Protein AF-A0A4Q3U1N2-F1 (afdb_monomer)

Mean predicted aligned error: 6.74 Å

Sequence (200 aa):
MSHVVMQAAEFPSLRAAESAEAELRAFMAAYGAYDDAPGPGDSPLVELGRAHGIVWPDDPSAAILVKGLFSQEAQLARIDRLVFFWFGGFDFGGEPFREVLRRLGAVHTADERTCHVVVRTDDAEGRAAALAEFLDEEDFEDQYTAEDAAAPLGEDVAFSVTFTGPKASKRLVFDTSGVQDWAFTNVLYQLTDDDPAFAR

pLDDT: mean 82.65, std 10.84, range [42.59, 95.88]

Foldseek 3Di:
DFFKDKKKFFAPFQVLQVQLLVLVVLLLVQVLVCQVPPDPCPTPNCVSCVLLVHRPPPPVLQDAFAPDRSNPFWDWADFTRMIMIIGGGDDHSPVSVVSVVVSSHTPDMLVVDAAEAEAEDQCQPVLLVVLQVVCVVVVNNVFKDKDFPPDDDDPFFSYKYWYDHPPGIIMITGGDPSPNVVSVVVVRVCCGPVNPNGVD

Nearest PDB structures (foldseek):
  8tsi-assembly1_J  TM=3.376E-01  e=6.695E-01  Caldimonas thermodepolymerans
  8qie-assembly1_U  TM=2.785E-01  e=9.774E-01  Leishmania major strain Friedlin
  5fty-assembly1_A  TM=2.728E-01  e=4.727E+00  Geobacillus stearothermophilus

Structure (mmCIF, N/CA/C/O backbone):
data_AF-A0A4Q3U1N2-F1
#
_entry.id   AF-A0A4Q3U1N2-F1
#
loop_
_atom_site.group_PDB
_atom_site.id
_atom_site.type_symbol
_atom_site.label_atom_id
_atom_site.label_alt_id
_atom_site.label_comp_id
_atom_site.label_asym_id
_atom_site.label_entity_id
_atom_site.label_seq_id
_atom_site.pdbx_PDB_ins_code
_atom_site.Cartn_x
_atom_site.Cartn_y
_atom_site.Cartn_z
_atom_site.occupancy
_atom_site.B_iso_or_equiv
_atom_site.auth_seq_id
_atom_site.auth_comp_id
_atom_site.auth_asym_id
_atom_site.auth_atom_id
_atom_site.pdbx_PDB_model_num
ATOM 1 N N . MET A 1 1 ? 11.635 17.939 -0.252 1.00 50.44 1 MET A N 1
ATOM 2 C CA . MET A 1 1 ? 11.555 16.772 0.650 1.00 50.44 1 MET A CA 1
ATOM 3 C C . MET A 1 1 ? 11.280 15.560 -0.228 1.00 50.44 1 MET A C 1
ATOM 5 O O . MET A 1 1 ? 10.663 15.753 -1.266 1.00 50.44 1 MET A O 1
ATOM 9 N N . SER A 1 2 ? 11.812 14.376 0.082 1.00 56.72 2 SER A N 1
ATOM 10 C CA . SER A 1 2 ? 11.350 13.145 -0.582 1.00 56.72 2 SER A CA 1
ATOM 11 C C . SER A 1 2 ? 10.060 12.718 0.087 1.00 56.72 2 SER A C 1
ATOM 13 O O . SER A 1 2 ? 10.043 12.609 1.311 1.00 56.72 2 SER A O 1
ATOM 15 N N . HIS A 1 3 ? 9.022 12.514 -0.709 1.00 70.44 3 HIS A N 1
ATOM 16 C CA . HIS A 1 3 ? 7.763 11.955 -0.245 1.00 70.44 3 HIS A CA 1
ATOM 17 C C . HIS A 1 3 ? 7.786 10.451 -0.524 1.00 70.44 3 HIS A C 1
ATOM 19 O O . HIS A 1 3 ? 8.533 9.990 -1.398 1.00 70.44 3 HIS A O 1
ATOM 25 N N . VAL A 1 4 ? 7.022 9.683 0.243 1.00 76.00 4 VAL A N 1
ATOM 26 C CA . VAL A 1 4 ? 6.734 8.310 -0.163 1.00 76.00 4 VAL A CA 1
ATOM 27 C C . VAL A 1 4 ? 5.702 8.405 -1.275 1.00 76.00 4 VAL A C 1
ATOM 29 O O . VAL A 1 4 ? 4.753 9.178 -1.189 1.00 76.00 4 VAL A O 1
ATOM 32 N N . VAL A 1 5 ? 5.884 7.635 -2.337 1.00 77.88 5 VAL A N 1
ATOM 33 C CA . VAL A 1 5 ? 4.848 7.485 -3.353 1.00 77.88 5 VAL A CA 1
ATOM 34 C C . VAL A 1 5 ? 4.273 6.091 -3.197 1.00 77.88 5 VAL A C 1
ATOM 36 O O . VAL A 1 5 ? 4.971 5.109 -3.434 1.00 77.88 5 VAL A O 1
ATOM 39 N N . MET A 1 6 ? 3.021 6.006 -2.753 1.00 81.88 6 MET A N 1
ATOM 40 C CA . MET A 1 6 ? 2.347 4.740 -2.478 1.00 81.88 6 MET A CA 1
ATOM 41 C C . MET A 1 6 ? 1.213 4.496 -3.471 1.00 81.88 6 MET A C 1
ATOM 43 O O . MET A 1 6 ? 0.438 5.391 -3.804 1.00 81.88 6 MET A O 1
ATOM 47 N N . GLN A 1 7 ? 1.096 3.250 -3.913 1.00 83.75 7 GLN A N 1
ATOM 48 C CA . GLN A 1 7 ? -0.065 2.723 -4.616 1.00 83.75 7 GLN A CA 1
ATOM 49 C C . GLN A 1 7 ? -0.588 1.547 -3.802 1.00 83.75 7 GLN A C 1
ATOM 51 O O . GLN A 1 7 ? 0.183 0.724 -3.309 1.00 83.75 7 GLN A O 1
ATOM 56 N N . ALA A 1 8 ? -1.904 1.457 -3.668 1.00 86.06 8 ALA A N 1
ATOM 57 C CA . ALA A 1 8 ? -2.544 0.309 -3.052 1.00 86.06 8 ALA A CA 1
ATOM 58 C C . ALA A 1 8 ? -3.689 -0.171 -3.936 1.00 86.06 8 ALA A C 1
ATOM 60 O O . ALA A 1 8 ? -4.341 0.633 -4.610 1.00 86.06 8 ALA A O 1
ATOM 61 N N . ALA A 1 9 ? -3.917 -1.478 -3.932 1.00 89.38 9 ALA A N 1
ATOM 62 C CA . ALA A 1 9 ? -5.009 -2.099 -4.657 1.00 89.38 9 ALA A CA 1
ATOM 63 C C . ALA A 1 9 ? -5.661 -3.209 -3.839 1.00 89.38 9 ALA A C 1
ATOM 65 O O . ALA A 1 9 ? -4.980 -4.008 -3.197 1.00 89.38 9 ALA A O 1
ATOM 66 N N . GLU A 1 10 ? -6.988 -3.278 -3.902 1.00 88.81 10 GLU A N 1
ATOM 67 C CA . GLU A 1 10 ? -7.755 -4.396 -3.366 1.00 88.81 10 GLU A CA 1
ATOM 68 C C . GLU A 1 10 ? -8.044 -5.414 -4.470 1.00 88.81 10 GLU A C 1
ATOM 70 O O . GLU A 1 10 ? -8.435 -5.049 -5.580 1.00 88.81 10 GLU A O 1
ATOM 75 N N . PHE A 1 11 ? -7.912 -6.700 -4.155 1.00 91.75 11 PHE A N 1
ATOM 76 C CA . PHE A 1 11 ? -8.168 -7.811 -5.068 1.00 91.75 11 PHE A CA 1
ATOM 77 C C . PHE A 1 11 ? -9.397 -8.623 -4.644 1.00 91.75 11 PHE A C 1
ATOM 79 O O . PHE A 1 11 ? -9.724 -8.699 -3.462 1.00 91.75 11 PHE A O 1
ATOM 86 N N . PRO A 1 12 ? -10.082 -9.309 -5.578 1.00 91.75 12 PRO A N 1
ATOM 87 C CA . PRO A 1 12 ? -11.366 -9.961 -5.312 1.00 91.75 12 PRO A CA 1
ATOM 88 C C . PRO A 1 12 ? -11.283 -11.165 -4.361 1.00 91.75 12 PRO A C 1
ATOM 90 O O . PRO A 1 12 ? -12.320 -11.683 -3.944 1.00 91.75 12 PRO A O 1
ATOM 93 N N . SER A 1 13 ? -10.081 -11.641 -4.028 1.00 93.19 13 SER A N 1
ATOM 94 C CA . SER A 1 13 ? -9.845 -12.730 -3.076 1.00 93.19 13 SER A CA 1
ATOM 95 C C . SER A 1 13 ? -8.396 -12.728 -2.589 1.00 93.19 13 SER A C 1
ATOM 97 O O . SER A 1 13 ? -7.529 -12.203 -3.286 1.00 93.19 13 SER A O 1
ATOM 99 N N . LEU A 1 14 ? -8.131 -13.389 -1.458 1.00 92.00 14 LEU A N 1
ATOM 100 C CA . LEU A 1 14 ? -6.774 -13.604 -0.944 1.00 92.00 14 LEU A CA 1
ATOM 101 C C . LEU A 1 14 ? -5.853 -14.215 -2.009 1.00 92.00 14 LEU A C 1
ATOM 103 O O . LEU A 1 14 ? -4.792 -13.683 -2.295 1.00 92.00 14 LEU A O 1
ATOM 107 N N . ARG A 1 15 ? -6.313 -15.267 -2.696 1.00 95.75 15 ARG A N 1
ATOM 108 C CA . ARG A 1 15 ? -5.548 -15.911 -3.774 1.00 95.75 15 ARG A CA 1
ATOM 109 C C . ARG A 1 15 ? -5.211 -14.957 -4.926 1.00 95.75 15 ARG A C 1
ATOM 111 O O . ARG A 1 15 ? -4.156 -15.078 -5.539 1.00 95.75 15 ARG A O 1
ATOM 118 N N . ALA A 1 16 ? -6.125 -14.046 -5.263 1.00 95.88 16 ALA A N 1
ATOM 119 C CA . ALA A 1 16 ? -5.868 -13.042 -6.291 1.00 95.88 16 ALA A CA 1
ATOM 120 C C . ALA A 1 16 ? -4.817 -12.026 -5.817 1.00 95.88 16 ALA A C 1
ATOM 122 O O . ALA A 1 16 ? -3.927 -11.692 -6.591 1.00 95.88 16 ALA A O 1
ATOM 123 N N . ALA A 1 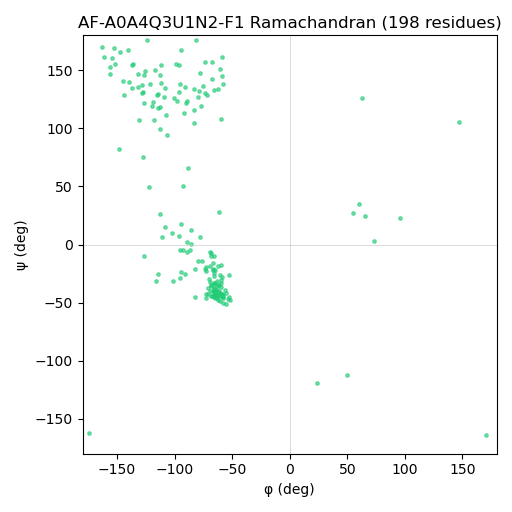17 ? -4.869 -11.615 -4.546 1.00 94.44 17 ALA A N 1
ATOM 124 C CA . ALA A 1 17 ? -3.854 -10.754 -3.943 1.00 94.44 17 ALA A CA 1
ATOM 125 C C . ALA A 1 17 ? -2.475 -11.434 -3.888 1.00 94.44 17 ALA A C 1
ATOM 127 O O . ALA A 1 17 ? -1.495 -10.820 -4.285 1.00 94.44 17 ALA A O 1
ATOM 128 N N . GLU A 1 18 ? -2.390 -12.708 -3.487 1.00 95.19 18 GLU A N 1
ATOM 129 C CA . GLU A 1 18 ? -1.143 -13.496 -3.500 1.00 95.19 18 GLU A CA 1
ATOM 130 C C . GLU A 1 18 ? -0.552 -13.606 -4.915 1.00 95.19 18 GLU A C 1
ATOM 132 O O . GLU A 1 18 ? 0.654 -13.468 -5.116 1.00 95.19 18 GLU A O 1
ATOM 137 N N . SER A 1 19 ? -1.407 -13.836 -5.919 1.00 95.62 19 SER A N 1
ATOM 138 C CA . SER A 1 19 ? -0.977 -13.890 -7.318 1.00 95.62 19 SER A CA 1
ATOM 139 C C . SER A 1 19 ? -0.456 -12.536 -7.799 1.00 95.62 19 SER A C 1
ATOM 141 O O . SER A 1 19 ? 0.572 -12.489 -8.469 1.00 95.62 19 SER A O 1
ATOM 143 N N . ALA A 1 20 ? -1.146 -11.445 -7.463 1.00 94.94 20 ALA A N 1
ATOM 144 C CA . ALA A 1 20 ? -0.724 -10.097 -7.824 1.00 94.94 20 ALA A CA 1
ATOM 145 C C . ALA A 1 20 ? 0.573 -9.695 -7.111 1.00 94.94 20 ALA A C 1
ATOM 147 O O . ALA A 1 20 ? 1.456 -9.114 -7.733 1.00 94.94 20 ALA A O 1
ATOM 148 N N . GLU A 1 21 ? 0.726 -10.050 -5.835 1.00 95.38 21 GLU A N 1
ATOM 149 C CA . GLU A 1 21 ? 1.956 -9.842 -5.075 1.00 95.38 21 GLU A CA 1
ATOM 150 C C . GLU A 1 21 ? 3.146 -10.539 -5.751 1.00 95.38 21 GLU A C 1
ATOM 152 O O . GLU A 1 21 ? 4.192 -9.923 -5.938 1.00 95.38 21 GLU A O 1
ATOM 157 N N . ALA A 1 22 ? 2.990 -11.796 -6.178 1.00 94.31 22 ALA A N 1
ATOM 158 C CA . ALA A 1 22 ? 4.048 -12.528 -6.874 1.00 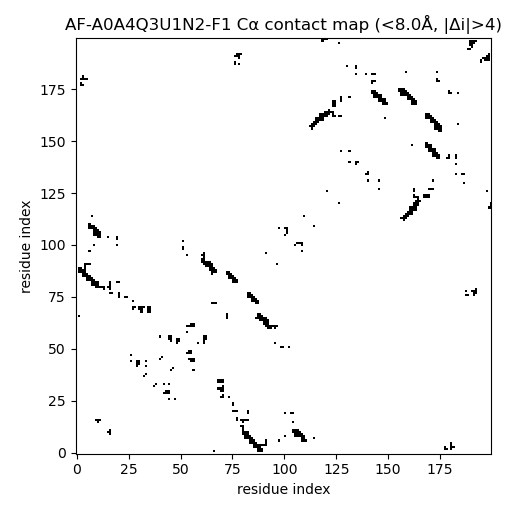94.31 22 ALA A CA 1
ATOM 159 C C . ALA A 1 22 ? 4.458 -11.857 -8.201 1.00 94.31 22 ALA A C 1
ATOM 161 O O . ALA A 1 22 ? 5.654 -11.711 -8.468 1.00 94.31 22 ALA A O 1
ATOM 162 N N . GLU A 1 23 ? 3.486 -11.404 -8.998 1.00 92.94 23 GLU A N 1
ATOM 163 C CA . GLU A 1 23 ? 3.735 -10.658 -10.242 1.00 92.94 23 GLU A CA 1
ATOM 164 C C . GLU A 1 23 ? 4.429 -9.315 -9.967 1.00 92.94 23 GLU A C 1
ATOM 166 O O . GLU A 1 23 ? 5.381 -8.946 -10.653 1.00 92.94 23 GLU A O 1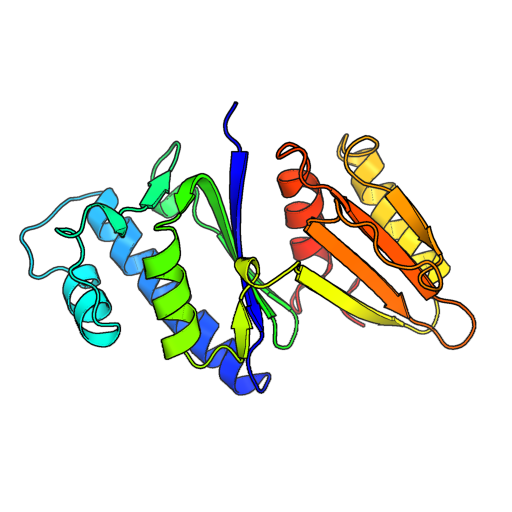
ATOM 171 N N . LEU A 1 24 ? 4.032 -8.601 -8.909 1.00 92.88 24 LEU A N 1
ATOM 172 C CA . LEU A 1 24 ? 4.666 -7.342 -8.511 1.00 92.88 24 LEU A CA 1
ATOM 173 C C . LEU A 1 24 ? 6.085 -7.541 -7.963 1.00 92.88 24 LEU A C 1
ATOM 175 O O . LEU A 1 24 ? 6.953 -6.706 -8.210 1.00 92.88 24 LEU A O 1
ATOM 179 N N . ARG A 1 25 ? 6.381 -8.662 -7.292 1.00 92.94 25 ARG A N 1
ATOM 180 C CA . ARG A 1 25 ? 7.766 -9.020 -6.926 1.00 92.94 25 ARG A CA 1
ATOM 181 C C . ARG A 1 25 ? 8.617 -9.283 -8.167 1.00 92.94 25 ARG A C 1
ATOM 183 O O . ARG A 1 25 ? 9.765 -8.840 -8.221 1.00 92.94 25 ARG A O 1
ATOM 190 N N . ALA A 1 26 ? 8.062 -9.961 -9.174 1.00 89.69 26 ALA A N 1
ATOM 191 C CA . ALA A 1 26 ? 8.736 -10.154 -10.456 1.00 89.69 26 ALA A CA 1
ATOM 192 C C . ALA A 1 26 ? 8.957 -8.815 -11.183 1.00 89.69 26 ALA A C 1
ATOM 194 O O . ALA A 1 26 ? 10.057 -8.575 -11.686 1.00 89.69 26 ALA A O 1
ATOM 195 N N . PHE A 1 27 ? 7.967 -7.914 -11.152 1.00 89.38 27 PHE A N 1
ATOM 196 C CA . PHE A 1 27 ? 8.099 -6.534 -11.625 1.00 89.38 27 PHE A CA 1
ATOM 197 C C . PHE A 1 27 ? 9.251 -5.810 -10.937 1.00 89.38 27 PHE A C 1
ATOM 199 O O . PHE A 1 27 ? 10.118 -5.267 -11.619 1.00 89.38 27 PHE A O 1
ATOM 206 N N . MET A 1 28 ? 9.301 -5.840 -9.603 1.00 90.44 28 MET A N 1
ATOM 207 C CA . MET A 1 28 ? 10.345 -5.155 -8.844 1.00 90.44 28 MET A CA 1
ATOM 208 C C . MET A 1 28 ? 11.739 -5.655 -9.215 1.00 90.44 28 MET A C 1
ATOM 210 O O . MET A 1 28 ? 12.652 -4.857 -9.415 1.00 90.44 28 MET A O 1
ATOM 214 N N . ALA A 1 29 ? 11.898 -6.972 -9.348 1.00 88.56 29 ALA A N 1
ATOM 215 C CA . ALA A 1 29 ? 13.163 -7.571 -9.748 1.00 88.56 29 ALA A CA 1
ATOM 216 C C . ALA A 1 29 ? 13.562 -7.169 -11.180 1.00 88.56 29 ALA A C 1
ATOM 218 O O . ALA A 1 29 ? 14.718 -6.822 -11.423 1.00 88.56 29 ALA A O 1
ATOM 219 N N . ALA A 1 30 ? 12.613 -7.186 -12.120 1.00 87.44 30 ALA A N 1
ATOM 220 C CA . ALA A 1 30 ? 12.844 -6.809 -13.512 1.00 87.44 30 ALA A CA 1
ATOM 221 C C . ALA A 1 30 ? 13.206 -5.324 -13.663 1.00 87.44 30 ALA A C 1
ATOM 223 O O . ALA A 1 30 ? 14.162 -4.994 -14.369 1.00 87.44 30 ALA A O 1
ATOM 224 N N . TYR A 1 31 ? 12.464 -4.440 -12.989 1.00 87.19 31 TYR A N 1
ATOM 225 C CA . TYR A 1 31 ? 12.709 -3.001 -13.014 1.00 87.19 31 TYR A CA 1
ATOM 226 C C . TYR A 1 31 ? 14.020 -2.656 -12.305 1.00 87.19 31 TYR A C 1
ATOM 228 O O . TYR A 1 31 ? 14.825 -1.917 -12.858 1.00 87.19 31 TYR A O 1
ATOM 236 N N . GLY A 1 32 ? 14.285 -3.243 -11.133 1.00 87.88 32 GLY A N 1
ATOM 237 C CA . GLY A 1 32 ? 15.540 -3.043 -10.407 1.00 87.88 32 GLY A CA 1
ATOM 238 C C . GLY A 1 32 ? 16.763 -3.459 -11.225 1.00 87.88 32 GLY A C 1
ATOM 239 O O . GLY A 1 32 ? 17.714 -2.695 -11.333 1.00 87.88 32 GLY A O 1
ATOM 240 N N . ALA A 1 33 ? 16.711 -4.618 -11.892 1.00 84.75 33 ALA A N 1
ATOM 241 C CA . ALA A 1 33 ? 17.793 -5.055 -12.775 1.00 84.75 33 ALA A CA 1
ATOM 242 C C . ALA A 1 33 ? 18.005 -4.111 -13.974 1.00 84.75 33 ALA A C 1
ATOM 244 O O . ALA A 1 33 ? 19.143 -3.903 -14.395 1.00 84.75 33 ALA A O 1
ATOM 245 N N . TYR A 1 34 ? 16.923 -3.549 -14.525 1.00 85.06 34 TYR A N 1
ATOM 246 C CA . TYR A 1 34 ? 17.004 -2.542 -15.584 1.00 85.06 34 TYR A CA 1
ATOM 247 C C . TYR A 1 34 ? 17.613 -1.225 -15.081 1.00 85.06 34 TYR A C 1
ATOM 249 O O . TYR A 1 34 ? 18.467 -0.669 -15.763 1.00 85.06 34 TYR A O 1
ATOM 257 N N . ASP A 1 35 ? 17.206 -0.748 -13.904 1.00 84.94 35 ASP A N 1
ATOM 258 C CA . ASP A 1 35 ? 17.699 0.496 -13.300 1.00 84.94 35 ASP A CA 1
ATOM 259 C C . ASP A 1 35 ? 19.197 0.406 -12.950 1.00 84.94 35 ASP A C 1
ATOM 261 O O . ASP A 1 35 ? 19.976 1.303 -13.273 1.00 84.94 35 ASP A O 1
ATOM 265 N N . ASP A 1 36 ? 19.629 -0.730 -12.389 1.00 82.75 36 ASP A N 1
ATOM 266 C CA . ASP A 1 36 ? 21.027 -0.982 -12.015 1.00 82.75 36 ASP A CA 1
ATOM 267 C C . ASP A 1 36 ? 21.960 -1.119 -13.236 1.00 82.75 36 ASP A C 1
ATOM 269 O O . ASP A 1 36 ? 23.134 -0.735 -13.188 1.00 82.75 36 ASP A O 1
ATOM 273 N N . ALA A 1 37 ? 21.465 -1.689 -14.339 1.00 82.81 37 ALA A N 1
ATOM 274 C CA . ALA A 1 37 ? 22.237 -1.900 -15.561 1.00 82.81 37 ALA A CA 1
ATOM 275 C C . ALA A 1 37 ? 21.345 -1.805 -16.814 1.00 82.81 37 ALA A C 1
ATOM 277 O O . ALA A 1 37 ? 20.955 -2.840 -17.369 1.00 82.81 37 ALA A O 1
ATOM 278 N N . PRO A 1 38 ? 21.065 -0.583 -17.313 1.00 75.56 38 PRO A N 1
ATOM 279 C CA . PRO A 1 38 ? 20.178 -0.385 -18.455 1.00 75.56 38 PRO A CA 1
ATOM 280 C C . PRO A 1 38 ? 20.694 -1.118 -19.698 1.00 75.56 38 PRO A C 1
ATOM 282 O O . PRO A 1 38 ? 21.708 -0.751 -20.298 1.00 75.56 38 PRO A O 1
ATOM 285 N N . GLY A 1 39 ? 20.005 -2.197 -20.064 1.00 66.50 39 GLY A N 1
ATOM 286 C CA . GLY A 1 39 ? 20.285 -2.996 -21.253 1.00 66.50 39 GLY A CA 1
ATOM 287 C C . GLY A 1 39 ? 19.441 -2.564 -22.458 1.00 66.50 39 GLY A C 1
ATOM 288 O O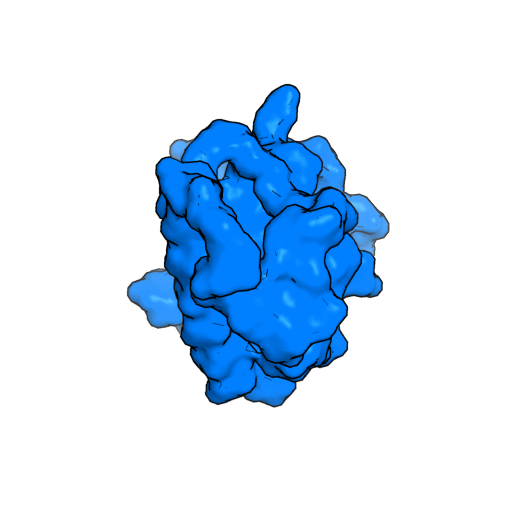 . GLY A 1 39 ? 18.474 -1.819 -22.305 1.00 66.50 39 GLY A O 1
ATOM 289 N N . PRO A 1 40 ? 19.770 -3.039 -23.673 1.00 60.00 40 PRO A N 1
ATOM 290 C CA . PRO A 1 40 ? 18.900 -2.873 -24.838 1.00 60.00 40 PRO A CA 1
ATOM 291 C C . PRO A 1 40 ? 17.516 -3.511 -24.599 1.00 60.00 40 PRO A C 1
ATOM 293 O O . PRO A 1 40 ? 17.374 -4.363 -23.724 1.00 60.00 40 PRO A O 1
ATOM 296 N N . GLY A 1 41 ? 16.515 -3.106 -25.392 1.00 60.06 41 GLY A N 1
ATOM 297 C CA . GLY A 1 41 ? 15.067 -3.344 -25.217 1.00 60.06 41 GLY A CA 1
ATOM 298 C C . GLY A 1 41 ? 14.532 -4.790 -25.218 1.00 60.06 41 GLY A C 1
ATOM 299 O O . GLY A 1 41 ? 13.373 -4.991 -25.559 1.00 60.06 41 GLY A O 1
ATOM 300 N N . ASP A 1 42 ? 15.332 -5.777 -24.820 1.00 63.06 42 ASP A N 1
ATOM 301 C CA . ASP A 1 42 ? 14.930 -7.170 -24.572 1.00 63.06 42 ASP A CA 1
ATOM 302 C C . ASP A 1 42 ? 15.030 -7.536 -23.071 1.00 63.06 42 ASP A C 1
ATOM 304 O O . ASP A 1 42 ? 15.254 -8.691 -22.708 1.00 63.06 42 ASP A O 1
ATOM 308 N N . SER A 1 43 ? 14.911 -6.559 -22.165 1.00 73.25 43 SER A N 1
ATOM 309 C CA . SER A 1 43 ? 14.933 -6.822 -20.721 1.00 73.25 43 SER A CA 1
ATOM 310 C C . SER A 1 43 ? 13.621 -7.478 -20.245 1.00 73.25 43 SER A C 1
ATOM 312 O O . SER A 1 43 ? 12.573 -7.283 -20.870 1.00 73.25 43 SER A O 1
ATOM 314 N N . PRO A 1 44 ? 13.621 -8.204 -19.107 1.00 74.00 44 PRO A N 1
ATOM 315 C CA . PRO A 1 44 ? 12.390 -8.720 -18.492 1.00 74.00 44 PRO A CA 1
ATOM 316 C C . PRO A 1 44 ? 11.326 -7.637 -18.255 1.00 74.00 44 PRO A C 1
ATOM 318 O O . PRO A 1 44 ? 10.132 -7.924 -18.275 1.00 74.00 44 PRO A O 1
ATOM 321 N N . LEU A 1 45 ? 11.749 -6.377 -18.098 1.00 79.50 45 LEU A N 1
ATOM 322 C CA . LEU A 1 45 ? 10.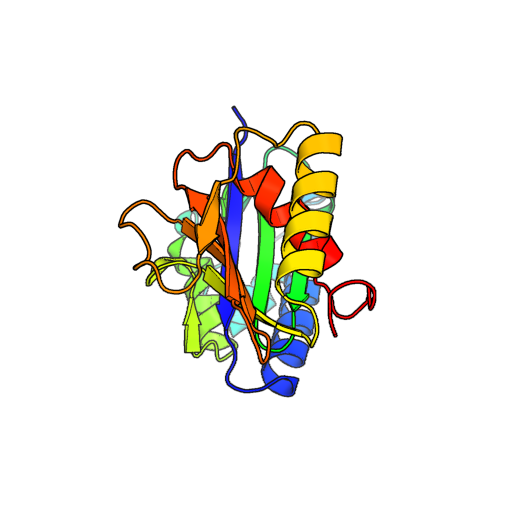856 -5.230 -17.975 1.00 79.50 45 LEU A CA 1
ATOM 323 C C . LEU A 1 45 ? 10.054 -4.966 -19.266 1.00 79.50 45 LEU A C 1
ATOM 325 O O . LEU A 1 45 ? 8.894 -4.572 -19.185 1.00 79.50 45 LEU A O 1
ATOM 329 N N . VAL A 1 46 ? 10.622 -5.228 -20.448 1.00 83.06 46 VAL A N 1
ATOM 330 C CA . VAL A 1 46 ? 9.919 -5.082 -21.737 1.00 83.06 46 VAL A CA 1
ATOM 331 C C . VAL A 1 46 ? 8.883 -6.186 -21.935 1.00 83.06 46 VAL A C 1
ATOM 333 O O . VAL A 1 46 ? 7.769 -5.921 -22.392 1.00 83.06 46 VAL A O 1
ATOM 336 N N . GLU A 1 47 ? 9.225 -7.429 -21.589 1.00 81.88 47 GLU A N 1
ATOM 337 C CA . GLU A 1 47 ? 8.278 -8.550 -21.642 1.00 81.88 47 GLU A CA 1
ATOM 338 C C . GLU A 1 47 ? 7.093 -8.313 -20.700 1.00 81.88 47 GLU A C 1
ATOM 340 O O . GLU A 1 47 ? 5.935 -8.457 -21.100 1.00 81.88 47 GLU A O 1
ATOM 345 N N . LEU A 1 48 ? 7.385 -7.858 -19.485 1.00 78.69 48 LEU A N 1
ATOM 346 C CA . LEU A 1 48 ? 6.382 -7.513 -18.492 1.00 78.69 48 LEU A CA 1
ATOM 347 C C . LEU A 1 48 ? 5.529 -6.315 -18.923 1.00 78.69 48 LEU A C 1
ATOM 349 O O . LEU A 1 48 ? 4.301 -6.376 -18.870 1.00 78.69 48 LEU A O 1
ATOM 353 N N . GLY A 1 49 ? 6.157 -5.259 -19.447 1.00 83.62 49 GLY A N 1
ATOM 354 C CA . GLY A 1 49 ? 5.450 -4.134 -20.052 1.00 83.62 49 GLY A CA 1
ATOM 355 C C . GLY A 1 49 ? 4.479 -4.605 -21.132 1.00 83.62 49 GLY A C 1
ATOM 356 O O . GLY A 1 49 ? 3.296 -4.270 -21.090 1.00 83.62 49 GLY A O 1
ATOM 357 N N . ARG A 1 50 ? 4.916 -5.490 -22.036 1.00 86.31 50 ARG A N 1
ATOM 358 C CA . ARG A 1 50 ? 4.052 -6.072 -23.074 1.00 86.31 50 ARG A CA 1
ATOM 359 C C . ARG A 1 50 ? 2.868 -6.844 -22.489 1.00 86.31 50 ARG A C 1
ATOM 361 O O . ARG A 1 50 ? 1.759 -6.688 -23.001 1.00 86.31 50 ARG A O 1
ATOM 368 N N . ALA A 1 51 ? 3.073 -7.638 -21.436 1.00 84.25 51 ALA A N 1
ATOM 369 C CA . ALA A 1 51 ? 1.997 -8.371 -20.762 1.00 84.25 51 ALA A CA 1
ATOM 370 C C . ALA A 1 51 ? 0.920 -7.427 -20.193 1.00 84.25 51 ALA A C 1
ATOM 372 O O . ALA A 1 51 ? -0.273 -7.736 -20.239 1.00 84.25 51 ALA A O 1
ATOM 373 N N . HIS A 1 52 ? 1.326 -6.233 -19.757 1.00 84.00 52 HIS A N 1
ATOM 374 C CA . HIS A 1 52 ? 0.435 -5.211 -19.208 1.00 84.00 52 HIS A CA 1
ATOM 375 C C . HIS A 1 52 ? 0.113 -4.066 -20.179 1.00 84.00 52 HIS A C 1
ATOM 377 O O . HIS A 1 52 ? -0.552 -3.111 -19.796 1.00 84.00 52 HIS A O 1
ATOM 383 N N . GLY A 1 53 ? 0.483 -4.184 -21.459 1.00 85.88 53 GLY A N 1
ATOM 384 C CA . GLY A 1 53 ? 0.195 -3.182 -22.491 1.00 85.88 53 GLY A CA 1
ATOM 385 C C . GLY A 1 53 ? 0.891 -1.834 -22.291 1.00 85.88 53 GLY A C 1
ATOM 386 O O . GLY A 1 53 ? 0.397 -0.832 -22.801 1.00 85.88 53 GLY A O 1
ATOM 387 N N . ILE A 1 54 ? 2.010 -1.817 -21.571 1.00 85.69 54 ILE A N 1
ATOM 388 C CA . ILE A 1 54 ? 2.840 -0.644 -21.302 1.00 85.69 54 ILE A CA 1
ATOM 389 C C . ILE A 1 54 ? 4.139 -0.774 -22.092 1.00 85.69 54 ILE A C 1
ATOM 391 O O . ILE A 1 54 ? 4.771 -1.831 -22.116 1.00 85.69 54 ILE A O 1
ATOM 395 N N . VAL A 1 55 ? 4.556 0.306 -22.749 1.00 85.81 55 VAL A N 1
ATOM 396 C CA . VAL A 1 55 ? 5.791 0.328 -23.543 1.00 85.81 55 VAL A CA 1
ATOM 397 C C . VAL A 1 55 ? 6.962 0.728 -22.643 1.00 85.81 55 VAL A C 1
ATOM 399 O O . VAL A 1 55 ? 7.532 1.799 -22.793 1.00 85.81 55 VAL A O 1
ATOM 402 N N . TRP A 1 56 ? 7.317 -0.108 -21.665 1.00 83.50 56 TRP A N 1
ATOM 403 C CA . TRP A 1 56 ? 8.528 0.124 -20.870 1.00 83.50 56 TRP A CA 1
ATOM 404 C C . TRP A 1 56 ? 9.795 -0.290 -21.633 1.00 83.50 56 TRP A C 1
ATOM 406 O O . TRP A 1 56 ? 9.752 -1.275 -22.371 1.00 83.50 56 TRP A O 1
ATOM 416 N N . PRO A 1 57 ? 10.936 0.394 -21.419 1.00 79.88 57 PRO A N 1
ATOM 417 C CA . PRO A 1 57 ? 11.110 1.618 -20.626 1.00 79.88 57 PRO A CA 1
ATOM 418 C C . PRO A 1 57 ? 10.829 2.913 -21.416 1.00 79.88 57 PRO A C 1
ATOM 420 O O . PRO A 1 57 ? 10.989 4.003 -20.875 1.00 79.88 57 PRO A O 1
ATOM 423 N N . ASP A 1 58 ? 10.451 2.800 -22.691 1.00 82.12 58 ASP A N 1
ATOM 424 C CA . ASP A 1 58 ? 10.417 3.922 -23.637 1.00 82.12 58 ASP A CA 1
ATOM 425 C C . ASP A 1 58 ? 9.231 4.881 -23.452 1.00 82.12 58 ASP A C 1
ATOM 427 O O . ASP A 1 58 ? 9.247 5.974 -24.016 1.00 82.12 58 ASP A O 1
ATOM 431 N N . ASP A 1 59 ? 8.208 4.495 -22.688 1.00 85.19 59 ASP A N 1
ATOM 432 C CA . ASP A 1 59 ? 7.090 5.346 -22.284 1.00 85.19 59 ASP A CA 1
ATOM 433 C C . ASP A 1 59 ? 7.472 6.176 -21.046 1.00 85.19 59 ASP A C 1
ATOM 435 O O . ASP A 1 59 ? 7.469 5.655 -19.924 1.00 85.19 59 ASP A O 1
ATOM 439 N N . PRO A 1 60 ? 7.751 7.486 -21.199 1.00 81.62 60 PRO A N 1
ATOM 440 C CA . PRO A 1 60 ? 8.165 8.324 -20.080 1.00 81.62 60 PRO A CA 1
ATOM 441 C C . PRO A 1 60 ? 7.056 8.512 -19.042 1.00 81.62 60 PRO A C 1
ATOM 443 O O . PRO A 1 60 ? 7.358 8.854 -17.905 1.00 81.62 60 PRO A O 1
ATOM 446 N N . SER A 1 61 ? 5.785 8.307 -19.414 1.00 82.00 61 SER A N 1
ATOM 447 C CA . SER A 1 61 ? 4.658 8.421 -18.480 1.00 82.00 61 SER A CA 1
ATOM 448 C C . SER A 1 61 ? 4.572 7.243 -17.511 1.00 82.00 61 SER A C 1
ATOM 450 O O . SER A 1 61 ? 3.982 7.366 -16.441 1.00 82.00 61 SER A O 1
ATOM 452 N N . ALA A 1 62 ? 5.185 6.115 -17.873 1.00 83.81 62 ALA A N 1
ATOM 453 C CA . ALA A 1 62 ? 5.267 4.925 -17.042 1.00 83.81 62 ALA A CA 1
ATOM 454 C C . ALA A 1 62 ? 6.574 4.869 -16.233 1.00 83.81 62 ALA A C 1
ATOM 456 O O . ALA A 1 62 ? 6.765 3.949 -15.436 1.00 83.81 62 ALA A O 1
ATOM 457 N N . ALA A 1 63 ? 7.496 5.815 -16.438 1.00 83.69 63 ALA A N 1
ATOM 458 C CA . ALA A 1 63 ? 8.769 5.840 -15.733 1.00 83.69 63 ALA A CA 1
ATOM 459 C C . ALA A 1 63 ? 8.554 5.996 -14.222 1.00 83.69 63 ALA A C 1
ATOM 461 O O . ALA A 1 63 ? 7.786 6.838 -13.757 1.00 83.69 63 ALA A O 1
ATOM 462 N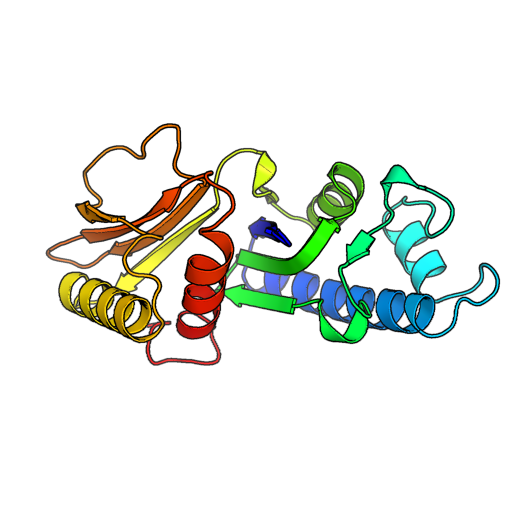 N . ILE A 1 64 ? 9.271 5.183 -13.453 1.00 85.94 64 ILE A N 1
ATOM 463 C CA . ILE A 1 64 ? 9.287 5.264 -12.000 1.00 85.94 64 ILE A CA 1
ATOM 464 C C . ILE A 1 64 ? 10.523 6.053 -11.575 1.00 85.94 64 ILE A C 1
ATOM 466 O O . ILE A 1 64 ? 11.646 5.691 -11.928 1.00 85.94 64 ILE A O 1
ATOM 470 N N . LEU A 1 65 ? 10.308 7.132 -10.819 1.00 82.44 65 LEU A N 1
ATOM 471 C CA . LEU A 1 65 ? 11.345 8.066 -10.395 1.00 82.44 65 LEU A CA 1
ATOM 472 C C . LEU A 1 65 ? 11.548 7.978 -8.881 1.00 82.44 65 LEU A C 1
ATOM 474 O O . LEU A 1 65 ? 10.820 8.586 -8.090 1.00 82.44 65 LEU A O 1
ATOM 478 N N . VAL A 1 66 ? 12.589 7.247 -8.495 1.00 83.94 66 VAL A N 1
ATOM 479 C CA . VAL A 1 66 ? 13.013 7.041 -7.105 1.00 83.94 66 VAL A CA 1
ATOM 480 C C . VAL A 1 66 ? 14.171 7.966 -6.726 1.00 83.94 66 VAL A C 1
ATOM 482 O O . VAL A 1 66 ? 14.946 8.412 -7.572 1.00 83.94 66 VAL A O 1
ATOM 485 N N . LYS A 1 67 ? 14.316 8.259 -5.430 1.00 81.12 67 LYS A N 1
ATOM 486 C CA . LYS A 1 67 ? 15.459 9.013 -4.887 1.00 81.12 67 LYS A CA 1
ATOM 487 C C . LYS A 1 67 ? 16.567 8.051 -4.425 1.00 81.12 67 LYS A C 1
ATOM 489 O O . LYS A 1 67 ? 17.052 8.152 -3.304 1.00 81.12 67 LYS A O 1
ATOM 494 N N . GLY A 1 68 ? 16.953 7.117 -5.286 1.00 84.69 68 GLY A N 1
ATOM 495 C CA . GLY A 1 68 ? 17.902 6.048 -4.978 1.00 84.69 68 GLY A CA 1
ATOM 496 C C . GLY A 1 68 ? 17.954 5.022 -6.104 1.00 84.69 68 GLY A C 1
ATOM 497 O O . GLY A 1 68 ? 17.484 5.305 -7.202 1.00 84.69 68 GLY A O 1
ATOM 498 N N . LEU A 1 69 ? 18.518 3.847 -5.827 1.00 84.56 69 LEU A N 1
ATOM 499 C CA . LEU A 1 69 ? 18.367 2.694 -6.714 1.00 84.56 69 LEU A CA 1
ATOM 500 C C . LEU A 1 69 ? 16.998 2.071 -6.467 1.00 84.56 69 LEU A C 1
ATOM 502 O O . LEU A 1 69 ? 16.634 1.810 -5.318 1.00 84.56 69 LEU A O 1
ATOM 506 N N . PHE A 1 70 ? 16.247 1.795 -7.530 1.00 87.81 70 PHE A N 1
ATOM 507 C CA . PHE A 1 70 ? 14.902 1.239 -7.400 1.00 87.81 70 PHE A CA 1
ATOM 508 C C . PHE A 1 70 ? 14.891 -0.066 -6.588 1.00 87.81 70 PHE A C 1
ATOM 510 O O . PHE A 1 70 ? 14.016 -0.268 -5.749 1.00 87.81 70 PHE A O 1
ATOM 517 N N . SER A 1 71 ? 15.902 -0.917 -6.780 1.00 85.44 71 SER A N 1
ATOM 518 C CA . SER A 1 71 ? 16.067 -2.193 -6.071 1.00 85.44 71 SER A CA 1
ATOM 519 C C . SER A 1 71 ? 16.232 -2.053 -4.550 1.00 85.44 71 SER A C 1
ATOM 521 O O . SER A 1 71 ? 16.028 -3.026 -3.826 1.00 85.44 71 SER A O 1
ATOM 523 N N . GLN A 1 72 ? 16.593 -0.864 -4.063 1.00 85.69 72 GLN A N 1
ATOM 524 C CA . GLN A 1 72 ? 16.791 -0.566 -2.642 1.00 85.69 72 GLN A CA 1
ATOM 525 C C . GLN A 1 72 ? 15.599 0.173 -2.029 1.00 85.69 72 GLN A C 1
ATOM 527 O O . GLN A 1 72 ? 15.315 0.008 -0.845 1.00 85.69 72 GLN A O 1
ATOM 532 N N . GLU A 1 73 ? 14.909 0.982 -2.832 1.00 88.12 73 GLU A N 1
ATOM 533 C CA . GLU A 1 73 ? 13.849 1.874 -2.360 1.00 88.12 73 GLU A CA 1
ATOM 534 C C . GLU A 1 73 ? 12.445 1.268 -2.503 1.00 88.12 73 GLU A C 1
ATOM 536 O O . GLU A 1 73 ? 11.556 1.610 -1.725 1.00 88.12 73 GLU A O 1
ATOM 541 N N . ALA A 1 74 ? 12.226 0.384 -3.483 1.00 89.94 74 ALA A N 1
ATOM 542 C CA . ALA A 1 74 ? 10.924 -0.225 -3.738 1.00 89.94 74 ALA A CA 1
ATOM 543 C C . ALA A 1 74 ? 10.542 -1.242 -2.656 1.00 89.94 74 ALA A C 1
ATOM 545 O O . ALA A 1 74 ? 11.288 -2.173 -2.354 1.00 89.94 74 ALA A O 1
ATOM 546 N N . GLN A 1 75 ? 9.337 -1.084 -2.117 1.00 90.69 75 GLN A N 1
ATOM 547 C CA . GLN A 1 75 ? 8.753 -1.916 -1.075 1.00 90.69 75 GLN A CA 1
ATOM 548 C C . GLN A 1 75 ? 7.396 -2.459 -1.522 1.00 90.69 75 GLN A C 1
ATOM 550 O O . GLN A 1 75 ? 6.662 -1.815 -2.277 1.00 90.69 75 GLN A O 1
ATOM 555 N N . LEU A 1 76 ? 7.065 -3.653 -1.034 1.00 92.25 76 LEU A N 1
ATOM 556 C CA . LEU A 1 76 ? 5.816 -4.346 -1.321 1.00 92.25 76 LEU A CA 1
ATOM 557 C C . LEU A 1 76 ? 5.354 -5.103 -0.078 1.00 92.25 76 LEU A C 1
ATOM 559 O O . LEU A 1 76 ? 6.107 -5.912 0.469 1.00 92.25 76 LEU A O 1
ATOM 563 N N . ALA A 1 77 ? 4.100 -4.896 0.307 1.00 91.31 77 ALA A N 1
ATOM 564 C CA . ALA A 1 77 ? 3.445 -5.635 1.377 1.00 91.31 77 ALA A CA 1
ATOM 565 C C . ALA A 1 77 ? 2.029 -6.046 0.975 1.00 91.31 77 ALA A C 1
ATOM 567 O O . ALA A 1 77 ? 1.385 -5.408 0.140 1.00 91.31 77 ALA A O 1
ATOM 568 N N . ARG A 1 78 ? 1.532 -7.109 1.606 1.00 91.44 78 ARG A N 1
ATOM 569 C CA . ARG A 1 78 ? 0.157 -7.579 1.458 1.00 91.44 78 ARG A CA 1
ATOM 570 C C . ARG A 1 78 ? -0.474 -7.746 2.835 1.00 91.44 78 ARG A C 1
ATOM 572 O O . ARG A 1 78 ? 0.157 -8.267 3.751 1.00 91.44 78 ARG A O 1
ATOM 579 N N . ILE A 1 79 ? -1.721 -7.307 2.951 1.00 87.81 79 ILE A N 1
ATOM 580 C CA . ILE A 1 79 ? -2.566 -7.483 4.134 1.00 87.81 79 ILE A CA 1
ATOM 581 C C . ILE A 1 79 ? -3.901 -8.019 3.623 1.00 87.81 79 ILE A C 1
ATOM 583 O O . ILE A 1 79 ? -4.655 -7.293 2.970 1.00 87.81 79 ILE A O 1
ATOM 587 N N . ASP A 1 80 ? -4.180 -9.302 3.863 1.00 87.38 80 ASP A N 1
ATOM 588 C CA . ASP A 1 80 ? -5.337 -10.004 3.288 1.00 87.38 80 ASP A CA 1
ATOM 589 C C . ASP A 1 80 ? -5.436 -9.801 1.753 1.00 87.38 80 ASP A C 1
ATOM 591 O O . ASP A 1 80 ? -4.576 -10.265 0.995 1.00 87.38 80 ASP A O 1
ATOM 595 N N . ARG A 1 81 ? -6.474 -9.088 1.294 1.00 90.25 81 ARG A N 1
ATOM 596 C CA . ARG A 1 81 ? -6.786 -8.792 -0.114 1.00 90.25 81 ARG A CA 1
ATOM 597 C C . ARG A 1 81 ? -6.134 -7.517 -0.643 1.00 90.25 81 ARG A C 1
ATOM 599 O O . ARG A 1 81 ? -6.289 -7.222 -1.828 1.00 90.25 81 ARG A O 1
ATOM 606 N N . LEU A 1 82 ? -5.485 -6.741 0.218 1.00 88.75 82 LEU A N 1
ATOM 607 C CA . LEU A 1 82 ? -4.866 -5.468 -0.130 1.00 88.75 82 LEU A CA 1
ATOM 608 C C . LEU A 1 82 ? -3.385 -5.682 -0.418 1.00 88.75 82 LEU A C 1
ATOM 610 O O . LEU A 1 82 ? -2.679 -6.301 0.376 1.00 88.75 82 LEU A O 1
ATOM 614 N N . VAL A 1 83 ? -2.915 -5.141 -1.537 1.00 91.12 83 VAL A N 1
ATOM 615 C CA . VAL A 1 83 ? -1.495 -5.098 -1.890 1.00 91.12 83 VAL A CA 1
ATOM 616 C C . VAL A 1 83 ? -1.053 -3.644 -1.929 1.00 91.12 83 VAL A C 1
ATOM 618 O O . VAL A 1 83 ? -1.685 -2.818 -2.587 1.00 91.12 83 VAL A O 1
ATOM 621 N N . PHE A 1 84 ? 0.034 -3.352 -1.226 1.00 89.44 84 PHE A N 1
ATOM 622 C CA . PHE A 1 84 ? 0.638 -2.036 -1.088 1.00 89.44 84 PHE A CA 1
ATOM 623 C C . PHE A 1 84 ? 2.009 -2.053 -1.736 1.00 89.44 84 PHE A C 1
ATOM 625 O O . PHE A 1 84 ? 2.824 -2.916 -1.424 1.00 89.44 84 PHE A O 1
ATOM 632 N N . PHE A 1 85 ? 2.275 -1.079 -2.595 1.00 89.00 85 PHE A N 1
ATOM 633 C CA . PHE A 1 85 ? 3.571 -0.870 -3.219 1.00 89.00 85 PHE A CA 1
ATOM 634 C C . PHE A 1 85 ? 3.985 0.578 -2.982 1.00 89.00 85 PHE A C 1
ATOM 636 O O . PHE A 1 85 ? 3.191 1.487 -3.229 1.00 89.00 85 PHE A O 1
ATOM 643 N N . TRP A 1 86 ? 5.209 0.815 -2.515 1.00 87.50 86 TRP A N 1
ATOM 644 C CA . TRP A 1 86 ? 5.697 2.174 -2.290 1.00 87.50 86 TRP A CA 1
ATOM 645 C C . TRP A 1 86 ? 7.214 2.301 -2.407 1.00 87.50 86 TRP A C 1
ATOM 647 O O . TRP A 1 86 ? 7.931 1.307 -2.462 1.00 87.50 86 TRP A O 1
ATOM 657 N N . PHE A 1 87 ? 7.702 3.540 -2.433 1.00 85.75 87 PHE A N 1
ATOM 658 C CA . PHE A 1 87 ? 9.120 3.886 -2.286 1.00 85.75 87 PHE A CA 1
ATOM 659 C C . PHE A 1 87 ? 9.303 5.365 -1.948 1.00 85.75 87 PHE A C 1
ATOM 661 O O . PHE A 1 87 ? 8.382 6.170 -2.102 1.00 85.75 87 PHE A O 1
ATOM 668 N N . GLY A 1 88 ? 10.528 5.748 -1.580 1.00 82.38 88 GLY A N 1
ATOM 669 C CA . GLY A 1 88 ? 10.943 7.148 -1.522 1.00 82.38 88 GLY A CA 1
ATOM 670 C C . GLY A 1 88 ? 11.238 7.717 -2.914 1.00 82.38 88 GLY A C 1
ATOM 671 O O . GLY A 1 88 ? 12.134 7.245 -3.620 1.00 82.38 88 GLY A O 1
ATOM 672 N N . GLY A 1 89 ? 10.512 8.752 -3.342 1.00 80.50 89 GLY A N 1
ATOM 673 C CA . GLY A 1 89 ? 10.681 9.248 -4.708 1.00 80.50 89 GLY A CA 1
ATOM 674 C C . GLY A 1 89 ? 9.909 10.505 -5.068 1.00 80.50 89 GLY A C 1
ATOM 675 O O . GLY A 1 89 ? 9.508 11.293 -4.210 1.00 80.50 89 GLY A O 1
ATOM 676 N N . PHE A 1 90 ? 9.786 10.708 -6.377 1.00 72.25 90 PHE A N 1
ATOM 677 C CA . PHE A 1 90 ? 9.097 11.849 -6.978 1.00 72.25 90 PHE A CA 1
ATOM 678 C C . PHE A 1 90 ? 7.867 11.424 -7.781 1.00 72.25 90 PHE A C 1
ATOM 680 O O . PHE A 1 90 ? 6.911 12.191 -7.846 1.00 72.25 90 PHE A O 1
ATOM 687 N N . ASP A 1 91 ? 7.890 10.233 -8.387 1.00 74.31 91 ASP A N 1
ATOM 688 C CA . ASP A 1 91 ? 6.778 9.709 -9.182 1.00 74.31 91 ASP A CA 1
ATOM 689 C C . ASP A 1 91 ? 6.822 8.180 -9.243 1.00 74.31 91 ASP A C 1
ATOM 691 O O . ASP A 1 91 ? 7.898 7.582 -9.287 1.00 74.31 91 ASP A O 1
ATOM 695 N N . PHE A 1 92 ? 5.647 7.560 -9.285 1.00 75.00 92 PHE A N 1
ATOM 696 C CA . PHE A 1 92 ? 5.445 6.119 -9.293 1.00 75.00 92 PHE A CA 1
ATOM 697 C C . PHE A 1 92 ? 4.671 5.636 -10.508 1.00 75.00 92 PHE A C 1
ATOM 699 O O . PHE A 1 92 ? 3.695 4.896 -10.396 1.00 75.00 92 PHE A O 1
ATOM 706 N N . GLY A 1 93 ? 5.127 6.089 -11.679 1.00 73.38 93 GLY A N 1
ATOM 707 C CA . GLY A 1 93 ? 4.553 5.709 -12.965 1.00 73.38 93 GLY A CA 1
ATOM 708 C C . GLY A 1 93 ? 3.052 5.987 -13.045 1.00 73.38 93 GLY A C 1
ATOM 709 O O . GLY A 1 93 ? 2.357 5.264 -13.753 1.00 73.38 93 GLY A O 1
ATOM 710 N N . GLY A 1 94 ? 2.568 6.976 -12.273 1.00 76.31 94 GLY A N 1
ATOM 711 C CA . GLY A 1 94 ? 1.187 7.450 -12.160 1.00 76.31 94 GLY A CA 1
ATOM 712 C C . GLY A 1 94 ? 0.084 6.459 -12.550 1.00 76.31 94 GLY A C 1
ATOM 713 O O . GLY A 1 94 ? -0.106 5.418 -11.923 1.00 76.31 94 GLY A O 1
ATOM 714 N N . GLU A 1 95 ? -0.688 6.846 -13.566 1.00 81.69 95 GLU A N 1
ATOM 715 C CA . GLU A 1 95 ? -1.803 6.077 -14.132 1.00 81.69 95 GLU A CA 1
ATOM 716 C C . GLU A 1 95 ? -1.364 4.765 -14.819 1.00 81.69 95 GLU A C 1
ATOM 718 O O . GLU A 1 95 ? -2.033 3.750 -14.615 1.00 81.69 95 GLU A O 1
ATOM 723 N N . PRO A 1 96 ? -0.245 4.710 -15.573 1.00 85.19 96 PRO A N 1
ATOM 724 C CA . PRO A 1 96 ? 0.250 3.450 -16.132 1.00 85.19 96 PRO A CA 1
ATOM 725 C C . PRO A 1 96 ? 0.434 2.326 -15.107 1.00 85.19 96 PRO A C 1
ATOM 727 O O . PRO A 1 96 ? -0.023 1.209 -15.346 1.00 85.19 96 PRO A O 1
ATOM 730 N N . PHE A 1 97 ? 1.037 2.591 -13.943 1.00 86.19 97 PHE A N 1
ATOM 731 C CA . PHE A 1 97 ? 1.192 1.546 -12.924 1.00 86.19 97 PHE A CA 1
ATOM 732 C C . PHE A 1 97 ? -0.161 1.082 -12.365 1.00 86.19 97 PHE A C 1
ATOM 734 O O . PHE A 1 97 ? -0.362 -0.101 -12.097 1.00 86.19 97 PHE A O 1
ATOM 741 N N . ARG A 1 98 ? -1.145 1.975 -12.252 1.00 84.62 98 ARG A N 1
ATOM 742 C CA . ARG A 1 98 ? -2.497 1.594 -11.812 1.00 84.62 98 ARG A CA 1
ATOM 743 C C . ARG A 1 98 ? -3.212 0.727 -12.827 1.00 84.62 98 ARG A C 1
ATOM 745 O O . ARG A 1 98 ? -3.898 -0.215 -12.445 1.00 84.62 98 ARG A O 1
ATOM 752 N N . GLU A 1 99 ? -2.999 0.977 -14.111 1.00 86.44 99 GLU A N 1
ATOM 753 C CA . GLU A 1 99 ? -3.480 0.089 -15.163 1.00 86.44 99 GLU A CA 1
ATOM 754 C C . GLU A 1 99 ? -2.858 -1.316 -15.050 1.00 86.44 99 GLU A C 1
ATOM 756 O O . GLU A 1 99 ? -3.561 -2.305 -15.265 1.00 86.44 99 GLU A O 1
ATOM 761 N N . VAL A 1 100 ? -1.593 -1.444 -14.616 1.00 89.12 100 VAL A N 1
ATOM 762 C CA . VAL A 1 100 ? -1.019 -2.758 -14.251 1.00 89.12 100 VAL A CA 1
ATOM 763 C C . VAL A 1 100 ? -1.841 -3.409 -13.143 1.00 89.12 100 VAL A C 1
ATOM 765 O O . VAL A 1 100 ? -2.268 -4.551 -13.304 1.00 89.12 100 VAL A O 1
ATOM 768 N N . LEU A 1 101 ? -2.118 -2.689 -12.051 1.00 90.75 101 LEU A N 1
ATOM 769 C CA . LEU A 1 101 ? -2.904 -3.211 -10.926 1.00 90.75 101 LEU A CA 1
ATOM 770 C C . LEU A 1 101 ? -4.307 -3.657 -11.373 1.00 90.75 101 LEU A C 1
ATOM 772 O O . LEU A 1 101 ? -4.740 -4.762 -11.037 1.00 90.75 101 LEU A O 1
ATOM 776 N N . ARG A 1 102 ? -4.994 -2.859 -12.200 1.00 89.81 102 ARG A N 1
ATOM 777 C CA . ARG A 1 102 ? -6.302 -3.221 -12.776 1.00 89.8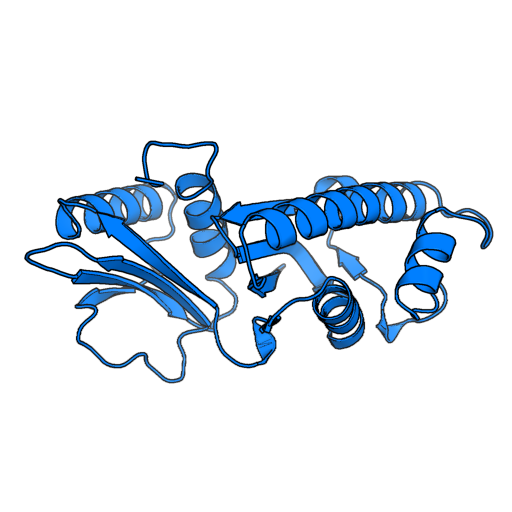1 102 ARG A CA 1
ATOM 778 C C . ARG A 1 102 ? -6.213 -4.477 -13.643 1.00 89.81 102 ARG A C 1
ATOM 780 O O . ARG A 1 102 ? -7.068 -5.355 -13.539 1.00 89.81 102 ARG A O 1
ATOM 787 N N . ARG A 1 103 ? -5.154 -4.629 -14.443 1.00 90.81 103 ARG A N 1
ATOM 788 C CA . ARG A 1 103 ? -4.916 -5.831 -15.268 1.00 90.81 103 ARG A CA 1
ATOM 789 C C . ARG A 1 103 ? -4.551 -7.070 -14.463 1.00 90.81 103 ARG A C 1
ATOM 791 O O . ARG A 1 103 ? -4.901 -8.171 -14.879 1.00 90.81 103 ARG A O 1
ATOM 798 N N . LEU A 1 104 ? -3.909 -6.899 -13.311 1.00 91.62 104 LEU A N 1
ATOM 799 C CA . LEU A 1 104 ? -3.721 -7.965 -12.324 1.00 91.62 104 LEU A CA 1
ATOM 800 C C . LEU A 1 104 ? -5.042 -8.363 -11.638 1.00 91.62 104 LEU A C 1
ATOM 802 O O . LEU A 1 104 ? -5.084 -9.343 -10.897 1.00 91.62 104 LEU A O 1
ATOM 806 N N . GLY A 1 105 ? -6.134 -7.643 -11.910 1.00 91.94 105 GLY A N 1
ATOM 807 C CA . GLY A 1 105 ? -7.472 -7.949 -11.421 1.00 91.94 105 GLY A CA 1
ATOM 808 C C . GLY A 1 105 ? -7.861 -7.182 -10.163 1.00 91.94 105 GLY A C 1
ATOM 809 O O . GLY A 1 105 ? -8.730 -7.657 -9.430 1.00 91.94 105 GLY A O 1
ATOM 810 N N . ALA A 1 106 ? -7.235 -6.032 -9.892 1.00 91.06 106 ALA A N 1
ATOM 811 C CA . ALA A 1 106 ? -7.671 -5.147 -8.818 1.00 91.06 106 ALA A CA 1
ATOM 812 C C . ALA A 1 106 ? -9.133 -4.717 -9.022 1.00 91.06 106 ALA A C 1
ATOM 814 O O . ALA A 1 106 ? -9.553 -4.392 -10.134 1.00 91.06 106 ALA A O 1
ATOM 815 N N . VAL A 1 107 ? -9.905 -4.708 -7.936 1.00 88.06 107 VAL A N 1
ATOM 816 C CA . VAL A 1 107 ? -11.279 -4.183 -7.911 1.00 88.06 107 VAL A CA 1
ATOM 817 C C . VAL A 1 107 ? -11.326 -2.705 -7.528 1.00 88.06 107 VAL A C 1
ATOM 819 O O . VAL A 1 107 ? -12.258 -2.019 -7.936 1.00 88.06 107 VAL A O 1
ATOM 822 N N . HIS A 1 108 ? -10.320 -2.228 -6.787 1.00 83.12 108 HIS A N 1
ATOM 823 C CA . HIS A 1 108 ? -10.161 -0.837 -6.357 1.00 83.12 108 HIS A CA 1
ATOM 824 C C . HIS A 1 108 ? -8.676 -0.457 -6.329 1.00 83.12 108 HIS A C 1
ATOM 826 O O . HIS A 1 108 ? -7.858 -1.268 -5.889 1.00 83.12 108 HIS A O 1
ATOM 832 N N . THR A 1 109 ? -8.339 0.767 -6.748 1.00 81.81 109 THR A N 1
ATOM 833 C CA . THR A 1 109 ? -7.007 1.384 -6.595 1.00 81.81 109 THR A CA 1
ATOM 834 C C . THR A 1 109 ? -7.082 2.630 -5.704 1.00 81.81 109 THR A C 1
ATOM 836 O O . THR A 1 109 ? -8.111 3.298 -5.635 1.00 81.81 109 THR A O 1
ATOM 839 N N . ALA A 1 110 ? -6.000 2.946 -4.986 1.00 71.12 110 ALA A N 1
ATOM 840 C CA . ALA A 1 110 ? -5.986 3.998 -3.959 1.00 71.12 110 ALA A CA 1
ATOM 841 C C . ALA A 1 110 ? -6.315 5.417 -4.471 1.00 71.12 110 ALA A C 1
ATOM 843 O O . ALA A 1 110 ? -6.809 6.250 -3.712 1.00 71.12 110 ALA A O 1
ATOM 844 N N . ASP A 1 111 ? -6.067 5.702 -5.748 1.00 63.62 111 ASP A N 1
ATOM 845 C CA . ASP A 1 111 ? -6.379 6.985 -6.390 1.00 63.62 111 ASP A CA 1
ATOM 846 C C . ASP A 1 111 ? -7.873 7.205 -6.647 1.00 63.62 111 ASP A C 1
ATOM 848 O O . ASP A 1 111 ? -8.314 8.342 -6.815 1.00 63.62 111 ASP A O 1
ATOM 852 N N . GLU A 1 112 ? -8.661 6.131 -6.659 1.00 53.81 112 GLU A N 1
ATOM 853 C CA . GLU A 1 112 ? -10.101 6.193 -6.898 1.00 53.81 112 GLU A CA 1
ATOM 854 C C . GLU A 1 112 ? -10.883 6.610 -5.643 1.00 53.81 112 GLU A C 1
ATOM 856 O O . GLU A 1 112 ? -12.044 7.009 -5.779 1.00 53.81 112 GLU A O 1
ATOM 861 N N . ARG A 1 113 ? -10.219 6.575 -4.472 1.00 55.41 113 ARG A N 1
ATOM 862 C CA . ARG A 1 113 ? -10.463 7.268 -3.187 1.00 55.41 113 ARG A CA 1
ATOM 863 C C . ARG A 1 113 ? -10.020 6.347 -2.049 1.00 55.41 113 ARG A C 1
ATOM 865 O O . ARG A 1 113 ? -10.739 5.408 -1.729 1.00 55.41 113 ARG A O 1
ATOM 872 N N . THR A 1 114 ? -8.870 6.694 -1.468 1.00 66.44 114 THR A N 1
ATOM 873 C CA . THR A 1 114 ? -8.466 6.472 -0.069 1.00 66.44 114 THR A CA 1
ATOM 874 C C . THR A 1 114 ? -8.357 5.007 0.390 1.00 66.44 114 THR A C 1
ATOM 876 O O . THR A 1 114 ? -9.274 4.200 0.266 1.00 66.44 114 THR A O 1
ATOM 879 N N . CYS A 1 115 ? -7.199 4.618 0.940 1.00 72.94 115 CYS A N 1
ATOM 880 C CA . CYS A 1 115 ? -6.983 3.234 1.387 1.00 72.94 115 CYS A CA 1
ATOM 881 C C . CYS A 1 115 ? -7.355 3.073 2.865 1.00 72.94 115 CYS A C 1
ATOM 883 O O . CYS A 1 115 ? -6.687 3.608 3.750 1.00 72.94 115 CYS A O 1
ATOM 885 N N . HIS A 1 116 ? -8.413 2.309 3.139 1.00 80.12 116 HIS A N 1
ATOM 886 C CA . HIS A 1 116 ? -8.919 2.096 4.493 1.00 80.12 116 HIS A CA 1
ATOM 887 C C . HIS A 1 116 ? -8.842 0.619 4.876 1.00 80.12 116 HIS A C 1
ATOM 889 O O . HIS A 1 116 ? -9.622 -0.207 4.405 1.00 80.12 116 HIS A O 1
ATOM 895 N N . VAL A 1 117 ? -7.906 0.291 5.762 1.00 82.56 117 VAL A N 1
ATOM 896 C CA . VAL A 1 117 ? -7.733 -1.056 6.307 1.00 82.56 117 VAL A CA 1
ATOM 897 C C . VAL A 1 117 ? -8.701 -1.252 7.471 1.00 82.56 117 VAL A C 1
ATOM 899 O O . VAL A 1 117 ? -8.808 -0.394 8.348 1.00 82.56 117 VAL A O 1
ATOM 902 N N . VAL A 1 118 ? -9.397 -2.389 7.506 1.00 84.88 118 VAL A N 1
ATOM 903 C CA . VAL A 1 118 ? -10.276 -2.768 8.621 1.00 84.88 118 VAL A CA 1
ATOM 904 C C . VAL A 1 118 ? -9.784 -4.071 9.235 1.00 84.88 118 VAL A C 1
ATOM 906 O O . VAL A 1 118 ? -9.788 -5.113 8.585 1.00 84.88 118 VAL A O 1
ATOM 909 N N . VAL A 1 119 ? -9.420 -4.018 10.512 1.00 83.44 119 VAL A N 1
ATOM 910 C CA . VAL A 1 119 ? -8.944 -5.151 11.309 1.00 83.44 119 VAL A CA 1
ATOM 911 C C . VAL A 1 119 ? -10.022 -5.522 12.321 1.00 83.44 119 VAL A C 1
ATOM 913 O O . VAL A 1 119 ? -10.506 -4.671 13.066 1.00 83.44 119 VAL A O 1
ATOM 916 N N . ARG A 1 120 ? -10.427 -6.792 12.366 1.00 84.88 120 ARG A N 1
ATOM 917 C CA . ARG A 1 120 ? -11.348 -7.290 13.401 1.00 84.88 120 ARG A CA 1
ATOM 918 C C . ARG A 1 120 ? -10.546 -7.817 14.583 1.00 84.88 120 ARG A C 1
ATOM 920 O O . ARG A 1 120 ? -9.578 -8.523 14.362 1.00 84.88 120 ARG A O 1
ATOM 927 N N . THR A 1 121 ? -10.954 -7.486 15.804 1.00 84.56 121 THR A N 1
ATOM 928 C CA . THR A 1 121 ? -10.250 -7.866 17.043 1.00 84.56 121 THR A CA 1
ATOM 929 C C . THR A 1 121 ? -11.212 -7.867 18.233 1.00 84.56 121 THR A C 1
ATOM 931 O O . THR A 1 121 ? -12.187 -7.117 18.247 1.00 84.56 121 THR A O 1
ATOM 934 N N . ASP A 1 122 ? -10.945 -8.670 19.263 1.00 86.94 122 ASP A N 1
ATOM 935 C CA . ASP A 1 122 ? -11.730 -8.656 20.506 1.00 86.94 122 ASP A CA 1
ATOM 936 C C . ASP A 1 122 ? -11.465 -7.409 21.373 1.00 86.94 122 ASP A C 1
ATOM 938 O O . ASP A 1 122 ? -12.330 -7.014 22.162 1.00 86.94 122 ASP A O 1
ATOM 942 N N . ASP A 1 123 ? -10.308 -6.763 21.194 1.00 89.31 123 ASP A N 1
ATOM 943 C CA . ASP A 1 123 ? -9.881 -5.566 21.928 1.00 89.31 123 ASP A CA 1
ATOM 944 C C . ASP A 1 123 ? -9.458 -4.441 20.971 1.00 89.31 123 ASP A C 1
ATOM 946 O O . ASP A 1 123 ? -8.279 -4.165 20.753 1.00 89.31 123 ASP A O 1
ATOM 950 N N . ALA A 1 124 ? -10.448 -3.792 20.358 1.00 90.44 124 ALA A N 1
ATOM 951 C CA . ALA A 1 124 ? -10.206 -2.708 19.408 1.00 90.44 124 ALA A CA 1
ATOM 952 C C . ALA A 1 124 ? -9.505 -1.491 20.029 1.00 90.44 124 ALA A C 1
ATOM 954 O O . ALA A 1 124 ? -8.702 -0.849 19.357 1.00 90.44 124 ALA A O 1
ATOM 955 N N . GLU A 1 125 ? -9.798 -1.172 21.292 1.00 91.62 125 GLU A N 1
ATOM 956 C CA . GLU A 1 125 ? -9.194 -0.023 21.970 1.00 91.62 125 GLU A CA 1
ATOM 957 C C . GLU A 1 125 ? -7.733 -0.292 22.319 1.00 91.62 125 GLU A C 1
ATOM 959 O O . GLU A 1 125 ? -6.885 0.539 22.004 1.00 91.62 125 GLU A O 1
ATOM 964 N N . GLY A 1 126 ? -7.427 -1.466 22.884 1.00 90.75 126 GLY A N 1
ATOM 965 C CA . GLY A 1 126 ? -6.053 -1.862 23.179 1.00 90.75 126 GLY A CA 1
ATOM 966 C C . GLY A 1 126 ? -5.188 -1.961 21.923 1.00 90.75 126 GLY A C 1
ATOM 967 O O . GLY A 1 126 ? -4.055 -1.488 21.925 1.00 90.75 126 GLY A O 1
ATOM 968 N N . ARG A 1 127 ? -5.730 -2.492 20.816 1.00 89.19 127 ARG A N 1
ATOM 969 C CA . ARG A 1 127 ? -5.026 -2.537 19.519 1.00 89.19 127 ARG A CA 1
ATOM 970 C C . ARG A 1 127 ? -4.704 -1.150 18.972 1.00 89.19 127 ARG A C 1
ATOM 972 O O . ARG A 1 127 ? -3.572 -0.913 18.564 1.00 89.19 127 ARG A O 1
ATOM 979 N N . ALA A 1 128 ? -5.688 -0.252 18.966 1.00 91.62 128 ALA A N 1
ATOM 980 C CA . ALA A 1 128 ? -5.484 1.109 18.487 1.00 91.62 128 ALA A CA 1
ATOM 981 C C . ALA A 1 128 ? -4.482 1.871 19.365 1.00 91.62 128 ALA A C 1
ATOM 983 O O . ALA A 1 128 ? -3.638 2.579 18.828 1.00 91.62 128 ALA A O 1
ATOM 984 N N . ALA A 1 129 ? -4.543 1.688 20.689 1.00 92.00 129 ALA A N 1
ATOM 985 C CA . ALA A 1 129 ? -3.607 2.301 21.626 1.00 92.00 129 ALA A CA 1
ATOM 986 C C . ALA A 1 129 ? -2.174 1.781 21.446 1.00 92.00 129 ALA A C 1
ATOM 988 O O . ALA A 1 129 ? -1.256 2.585 21.409 1.00 92.00 129 ALA A O 1
ATOM 989 N N . ALA A 1 130 ? -1.986 0.469 21.272 1.00 91.00 130 ALA A N 1
ATOM 990 C CA . ALA A 1 130 ? -0.661 -0.111 21.044 1.00 91.00 130 ALA A CA 1
ATOM 991 C C . ALA A 1 130 ? -0.033 0.373 19.728 1.00 91.00 130 ALA A C 1
ATOM 993 O O . ALA A 1 130 ? 1.163 0.639 19.671 1.00 91.00 130 ALA A O 1
ATOM 994 N N . LEU A 1 131 ? -0.838 0.505 18.667 1.00 91.19 131 LEU A N 1
ATOM 995 C CA . LEU A 1 131 ? -0.346 1.030 17.395 1.00 91.19 131 LEU A CA 1
ATOM 996 C C . LEU A 1 131 ? -0.033 2.534 17.471 1.00 91.19 131 LEU A C 1
ATOM 998 O O . LEU A 1 131 ? 0.939 2.975 16.873 1.00 91.19 131 LEU A O 1
ATOM 1002 N N . ALA A 1 132 ? -0.835 3.305 18.208 1.00 92.00 132 ALA A N 1
ATOM 1003 C CA . ALA A 1 132 ? -0.571 4.716 18.485 1.00 92.00 132 ALA A CA 1
ATOM 1004 C C . ALA A 1 132 ? 0.719 4.907 19.305 1.00 92.00 132 ALA A C 1
ATOM 1006 O O . ALA A 1 132 ? 1.561 5.706 18.924 1.00 92.00 132 ALA A O 1
ATOM 1007 N N . GLU A 1 133 ? 0.915 4.117 20.366 1.00 93.06 133 GLU A N 1
ATOM 1008 C CA . GLU A 1 133 ? 2.137 4.130 21.184 1.00 93.06 133 GLU A CA 1
ATOM 1009 C C . GLU A 1 133 ? 3.381 3.827 20.341 1.00 93.06 133 GLU A C 1
ATOM 1011 O O . GLU A 1 133 ? 4.357 4.562 20.418 1.00 93.06 133 GLU A O 1
ATOM 1016 N N . PHE A 1 134 ? 3.318 2.815 19.470 1.00 91.44 134 PHE A N 1
ATOM 1017 C CA . PHE A 1 134 ? 4.396 2.528 18.520 1.00 91.44 134 PHE A CA 1
ATOM 1018 C C . PHE A 1 134 ? 4.703 3.719 17.598 1.00 91.44 134 PHE A C 1
ATOM 1020 O O . PHE A 1 134 ? 5.865 4.033 17.368 1.00 91.44 134 PHE A O 1
ATOM 1027 N N . LEU A 1 135 ? 3.678 4.393 17.066 1.00 91.19 135 LEU A N 1
ATOM 1028 C CA . LEU A 1 135 ? 3.881 5.564 16.209 1.00 91.19 135 LEU A CA 1
ATOM 1029 C C . LEU A 1 135 ? 4.510 6.733 16.973 1.00 91.19 135 LEU A C 1
ATOM 1031 O O . LEU A 1 135 ? 5.401 7.386 16.439 1.00 91.19 135 LEU A O 1
ATOM 1035 N N . ASP A 1 136 ? 4.085 6.972 18.210 1.00 92.38 136 ASP A N 1
ATOM 1036 C CA . ASP A 1 136 ? 4.660 8.012 19.064 1.00 92.38 136 ASP A CA 1
ATOM 1037 C C . ASP A 1 136 ? 6.127 7.696 19.424 1.00 92.38 136 ASP A C 1
ATOM 1039 O O . ASP A 1 136 ? 6.962 8.595 19.465 1.00 92.38 136 ASP A O 1
ATOM 1043 N N . GLU A 1 137 ? 6.471 6.423 19.657 1.00 92.00 137 GLU A N 1
ATOM 1044 C CA . GLU A 1 137 ? 7.856 5.983 19.901 1.00 92.00 137 GLU A CA 1
ATOM 1045 C C . GLU A 1 137 ? 8.771 6.166 18.678 1.00 92.00 137 GLU A C 1
ATOM 1047 O O . GLU A 1 137 ? 9.979 6.355 18.839 1.00 92.00 137 GLU A O 1
ATOM 1052 N N . GLU A 1 138 ? 8.201 6.142 17.473 1.00 89.00 138 GLU A N 1
ATOM 1053 C CA . GLU A 1 138 ? 8.900 6.333 16.196 1.00 89.00 138 GLU A CA 1
ATOM 1054 C C . GLU A 1 138 ? 8.857 7.797 15.692 1.00 89.00 138 GLU A C 1
ATOM 1056 O O . GLU A 1 138 ? 9.127 8.056 14.517 1.00 89.00 138 GLU A O 1
ATOM 1061 N N . ASP A 1 139 ? 8.546 8.763 16.569 1.00 89.31 139 ASP A N 1
ATOM 1062 C CA . ASP A 1 139 ? 8.459 10.207 16.276 1.00 89.31 139 ASP A CA 1
ATOM 1063 C C . ASP A 1 139 ? 7.405 10.559 15.186 1.00 89.31 139 ASP A C 1
ATOM 1065 O O . ASP A 1 139 ? 7.597 11.455 14.347 1.00 89.31 139 ASP A O 1
ATOM 1069 N N . PHE A 1 140 ? 6.284 9.824 15.153 1.00 88.69 140 PHE A N 1
ATOM 1070 C CA . PHE A 1 140 ? 5.163 10.032 14.226 1.00 88.69 140 PHE A CA 1
ATOM 1071 C C . PHE A 1 140 ? 3.898 10.614 14.883 1.00 88.69 140 PHE A C 1
ATOM 1073 O O . PHE A 1 140 ? 2.840 10.612 14.249 1.00 88.69 140 PHE A O 1
ATOM 1080 N N . GLU A 1 141 ? 3.970 11.153 16.101 1.00 88.12 141 GLU A N 1
ATOM 1081 C CA . GLU A 1 141 ? 2.809 11.638 16.867 1.00 88.12 141 GLU A CA 1
ATOM 1082 C C . GLU A 1 141 ? 2.001 12.740 16.150 1.00 88.12 141 GLU A C 1
ATOM 1084 O O . GLU A 1 141 ? 0.785 12.840 16.307 1.00 88.12 141 GLU A O 1
ATOM 1089 N N . ASP A 1 142 ? 2.656 13.530 15.293 1.00 86.00 142 ASP A N 1
ATOM 1090 C CA . ASP A 1 142 ? 2.036 14.602 14.498 1.00 86.00 142 ASP A CA 1
ATOM 1091 C C . ASP A 1 142 ? 1.514 14.121 13.124 1.00 86.00 142 ASP A C 1
ATOM 1093 O O . ASP A 1 142 ? 1.048 14.923 12.308 1.00 86.00 142 ASP A O 1
ATOM 1097 N N . GLN A 1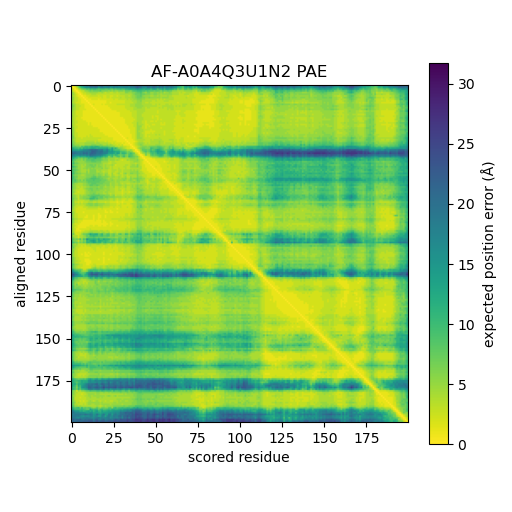 143 ? 1.629 12.822 12.826 1.00 86.38 143 GLN A N 1
ATOM 1098 C CA . GLN A 1 143 ? 1.335 12.241 11.509 1.00 86.38 143 GLN A CA 1
ATOM 1099 C C . GLN A 1 143 ? 0.095 11.346 11.476 1.00 86.38 143 GLN A C 1
ATOM 1101 O O . GLN A 1 143 ? -0.176 10.711 10.457 1.00 86.38 143 GLN A O 1
ATOM 1106 N N . TYR A 1 144 ? -0.662 11.279 12.567 1.00 89.44 144 TYR A N 1
ATOM 1107 C CA . TYR A 1 144 ? -1.932 10.569 12.596 1.00 89.44 144 TYR A CA 1
ATOM 1108 C C . TYR A 1 144 ? -2.916 11.236 13.556 1.00 89.44 144 TYR A C 1
ATOM 1110 O O . TYR A 1 144 ? -2.570 12.068 14.390 1.00 89.44 144 TYR A O 1
ATOM 1118 N N . THR A 1 145 ? -4.187 10.868 13.447 1.00 90.19 145 THR A N 1
ATOM 1119 C CA . THR A 1 145 ? -5.197 11.201 14.456 1.00 90.19 145 THR A CA 1
ATOM 1120 C C . THR A 1 145 ? -5.935 9.941 14.876 1.00 90.19 145 THR A C 1
ATOM 1122 O O . THR A 1 145 ? -6.406 9.174 14.036 1.00 90.19 145 THR A O 1
ATOM 1125 N N . ALA A 1 146 ? -6.044 9.728 16.187 1.00 90.62 146 ALA A N 1
ATOM 1126 C CA . ALA A 1 146 ? -6.870 8.673 16.757 1.00 90.62 146 ALA A CA 1
ATOM 1127 C C . ALA A 1 146 ? -8.295 9.183 16.998 1.00 90.62 146 ALA A C 1
ATOM 1129 O O . ALA A 1 146 ? -8.516 10.154 17.723 1.00 90.62 146 ALA A O 1
ATOM 1130 N N . GLU A 1 147 ? -9.280 8.501 16.425 1.00 90.44 147 GLU A N 1
ATOM 1131 C CA . GLU A 1 147 ? -10.686 8.878 16.524 1.00 90.44 147 GLU A CA 1
ATOM 1132 C C . GLU A 1 147 ? -11.616 7.670 16.691 1.00 90.44 147 GLU A C 1
ATOM 1134 O O . GLU A 1 147 ? -11.236 6.501 16.553 1.00 90.44 147 GLU A O 1
ATOM 1139 N N . ASP A 1 148 ? -12.869 7.956 17.043 1.00 87.19 148 ASP A N 1
ATOM 1140 C CA . ASP A 1 148 ? -13.915 6.939 17.076 1.00 87.19 148 ASP A CA 1
ATOM 1141 C C . ASP A 1 148 ? -14.328 6.573 15.645 1.00 87.19 148 ASP A C 1
ATOM 1143 O O . ASP A 1 148 ? -14.631 7.450 14.833 1.00 87.19 148 ASP A O 1
ATOM 1147 N N . ALA A 1 149 ? -14.380 5.276 15.332 1.00 86.31 149 ALA A N 1
ATOM 1148 C CA . ALA A 1 149 ? -14.700 4.821 13.981 1.00 86.31 149 ALA A CA 1
ATOM 1149 C C . ALA A 1 149 ? -16.145 5.146 13.555 1.00 86.31 149 ALA A C 1
ATOM 1151 O O . ALA A 1 149 ? -16.453 5.098 12.363 1.00 86.31 149 ALA A O 1
ATOM 1152 N N . ALA A 1 150 ? -17.032 5.481 14.502 1.00 82.69 150 ALA A N 1
ATOM 1153 C CA . ALA A 1 150 ? -18.386 5.937 14.204 1.00 82.69 150 ALA A CA 1
ATOM 1154 C C . ALA A 1 150 ? -18.427 7.336 13.559 1.00 82.69 150 ALA A C 1
ATOM 1156 O O . ALA A 1 150 ? -19.441 7.697 12.955 1.00 82.69 150 ALA A O 1
ATOM 1157 N N . ALA A 1 151 ? -17.355 8.128 13.675 1.00 82.75 151 ALA A N 1
ATOM 1158 C CA . ALA A 1 151 ? -17.255 9.408 12.988 1.00 82.75 151 ALA A CA 1
ATOM 1159 C C . ALA A 1 151 ? -17.146 9.195 11.461 1.00 82.75 151 ALA A C 1
ATOM 1161 O O . ALA A 1 151 ? -16.475 8.258 11.011 1.00 82.75 151 ALA A O 1
ATOM 1162 N N . PRO A 1 152 ? -17.772 10.044 10.629 1.00 81.62 152 PRO A N 1
ATOM 1163 C CA . PRO A 1 152 ? -17.513 10.049 9.192 1.00 81.62 152 PRO A CA 1
ATOM 1164 C C . PRO A 1 152 ? -16.030 10.314 8.904 1.00 81.62 152 PRO A C 1
ATOM 1166 O O . PRO A 1 152 ? -15.402 11.088 9.621 1.00 81.62 152 PRO A O 1
ATOM 1169 N N . LEU A 1 153 ? -15.483 9.697 7.854 1.00 82.00 153 LEU A N 1
ATOM 1170 C CA . LEU A 1 153 ? -14.150 10.046 7.359 1.00 82.00 153 LEU A CA 1
ATOM 1171 C C . LEU A 1 153 ? -14.166 11.480 6.814 1.00 82.00 153 LEU A C 1
ATOM 1173 O O . LEU A 1 153 ? -15.082 11.849 6.074 1.00 82.00 153 LEU A O 1
ATOM 1177 N N . GLY A 1 154 ? -13.170 12.276 7.199 1.00 75.56 154 GLY A N 1
ATOM 1178 C CA . GLY A 1 154 ? -12.971 13.619 6.658 1.00 75.56 154 GLY A CA 1
ATOM 1179 C C . GLY A 1 154 ? -12.563 13.588 5.183 1.00 75.56 154 GLY A C 1
ATOM 1180 O O . GLY A 1 154 ? -12.015 12.596 4.706 1.00 75.56 154 GLY A O 1
ATOM 1181 N N . GLU A 1 155 ? -12.811 14.686 4.466 1.00 73.56 155 GLU A N 1
ATOM 1182 C CA . GLU A 1 155 ? -12.464 14.813 3.038 1.00 73.56 155 GLU A CA 1
ATOM 1183 C C . GLU A 1 155 ? -10.945 14.786 2.785 1.00 73.56 155 GLU A C 1
ATOM 1185 O O . GLU A 1 155 ? -10.519 14.418 1.694 1.00 73.56 155 GLU A O 1
ATOM 1190 N N . ASP A 1 156 ? -10.145 15.099 3.808 1.00 75.19 156 ASP A N 1
ATOM 1191 C CA . ASP A 1 156 ? -8.681 15.171 3.739 1.00 75.19 156 ASP A CA 1
ATOM 1192 C C . ASP A 1 156 ? -7.977 13.883 4.216 1.00 75.19 156 ASP A C 1
ATOM 1194 O O . ASP A 1 156 ? -6.756 13.866 4.359 1.00 75.19 156 ASP A O 1
ATOM 1198 N N . VAL A 1 157 ? -8.715 12.799 4.494 1.00 77.94 157 VAL A N 1
ATOM 1199 C CA . VAL A 1 157 ? -8.121 11.523 4.934 1.00 77.94 157 VAL A CA 1
ATOM 1200 C C . VAL A 1 157 ? -7.645 10.733 3.722 1.00 77.94 157 VAL A C 1
ATOM 1202 O O . VAL A 1 157 ? -8.464 10.285 2.930 1.00 77.94 157 VAL A O 1
ATOM 1205 N N . ALA A 1 158 ? -6.340 10.496 3.606 1.00 75.38 158 ALA A N 1
ATOM 1206 C CA . ALA A 1 158 ? -5.756 9.673 2.550 1.00 75.38 158 ALA A CA 1
ATOM 1207 C C . ALA A 1 158 ? -5.834 8.177 2.888 1.00 75.38 158 ALA A C 1
ATOM 1209 O O . ALA A 1 158 ? -6.230 7.356 2.052 1.00 75.38 158 ALA A O 1
ATOM 1210 N N . PHE A 1 159 ? -5.486 7.828 4.130 1.00 82.81 159 PHE A N 1
ATOM 1211 C CA . PHE A 1 159 ? -5.397 6.449 4.599 1.00 82.81 159 PHE A CA 1
ATOM 1212 C C . PHE A 1 159 ? -6.000 6.291 5.991 1.00 82.81 159 PHE A C 1
ATOM 1214 O O . PHE A 1 159 ? -6.056 7.235 6.779 1.00 82.81 159 PHE A O 1
ATOM 1221 N N . SER A 1 160 ? -6.456 5.087 6.331 1.00 87.81 160 SER A N 1
ATOM 1222 C CA . SER A 1 160 ? -6.840 4.796 7.714 1.00 87.81 160 SER A CA 1
ATOM 1223 C C . SER A 1 160 ? -6.682 3.334 8.076 1.00 87.81 160 SER A C 1
ATOM 1225 O O . SER A 1 160 ? -6.886 2.464 7.232 1.00 87.81 160 SER A O 1
ATOM 1227 N N . VAL A 1 161 ? -6.502 3.067 9.364 1.00 89.94 161 VAL A N 1
ATOM 1228 C CA . VAL A 1 161 ? -6.638 1.730 9.945 1.00 89.94 161 VAL A CA 1
ATOM 1229 C C . VAL A 1 161 ? -7.741 1.755 10.987 1.00 89.94 161 VAL A C 1
ATOM 1231 O O . VAL A 1 161 ? -7.693 2.534 11.933 1.00 89.94 161 VAL A O 1
ATOM 1234 N N . THR A 1 162 ? -8.751 0.908 10.811 1.00 90.69 162 THR A N 1
ATOM 1235 C CA . THR A 1 162 ? -9.885 0.781 11.729 1.00 90.69 162 THR A CA 1
ATOM 1236 C C . THR A 1 162 ? -9.854 -0.571 12.423 1.00 90.69 162 THR A C 1
ATOM 1238 O O . THR A 1 162 ? -10.017 -1.604 11.779 1.00 90.69 162 THR A O 1
ATOM 1241 N N . PHE A 1 163 ? -9.740 -0.570 13.746 1.00 90.44 163 PHE A N 1
ATOM 1242 C CA . PHE A 1 163 ? -9.924 -1.751 14.580 1.00 90.44 163 PHE A CA 1
ATOM 1243 C C . PHE A 1 163 ? -11.390 -1.856 14.991 1.00 90.44 163 PHE A C 1
ATOM 1245 O O . PHE A 1 163 ? -11.941 -0.946 15.608 1.00 90.44 163 PHE A O 1
ATOM 1252 N N . THR A 1 164 ? -12.032 -2.967 14.647 1.00 88.31 164 THR A N 1
ATOM 1253 C CA . THR A 1 164 ? -13.446 -3.236 14.926 1.00 88.31 164 THR A CA 1
ATOM 1254 C C . THR A 1 164 ? -13.564 -4.404 15.889 1.00 88.31 164 THR A C 1
ATOM 1256 O O . THR A 1 164 ? -13.191 -5.527 15.550 1.00 88.31 164 THR A O 1
ATOM 1259 N N . GLY A 1 165 ? -14.131 -4.150 17.064 1.00 87.00 165 GLY A N 1
ATOM 1260 C CA . GLY A 1 165 ? -14.422 -5.178 18.052 1.00 87.00 165 GLY A CA 1
ATOM 1261 C C . GLY A 1 165 ? -15.886 -5.218 18.467 1.00 87.00 165 GLY A C 1
ATOM 1262 O O . GLY A 1 165 ? -16.689 -4.381 18.054 1.00 87.00 165 GLY A O 1
ATOM 1263 N N . PRO A 1 166 ? -16.267 -6.194 19.307 1.00 86.56 166 PRO A N 1
ATOM 1264 C CA . PRO A 1 166 ? -17.663 -6.415 19.679 1.00 86.56 166 PRO A CA 1
ATOM 1265 C C . PRO A 1 166 ? -18.269 -5.273 20.508 1.00 86.56 166 PRO A C 1
ATOM 1267 O O . PRO A 1 166 ? -19.490 -5.154 20.580 1.00 86.56 166 PRO A O 1
ATOM 1270 N N . LYS A 1 167 ? -17.433 -4.460 21.169 1.00 86.62 167 LYS A N 1
ATOM 1271 C CA . LYS A 1 167 ? -17.863 -3.396 22.095 1.00 86.62 167 LYS A CA 1
ATOM 1272 C C . LYS A 1 167 ? -17.533 -1.983 21.622 1.00 86.62 167 LYS A C 1
ATOM 1274 O O . LYS A 1 167 ? -18.190 -1.046 22.060 1.00 86.62 167 LYS A O 1
ATOM 1279 N N . ALA A 1 168 ? -16.516 -1.836 20.780 1.00 87.12 168 ALA A N 1
ATOM 1280 C CA . ALA A 1 168 ? -15.994 -0.548 20.351 1.00 87.12 168 ALA A CA 1
ATOM 1281 C C . ALA A 1 168 ? -15.317 -0.684 18.988 1.00 87.12 168 ALA A C 1
ATOM 1283 O O . ALA A 1 168 ? -14.945 -1.780 18.561 1.00 87.12 168 ALA A O 1
ATOM 1284 N N . SER A 1 169 ? -15.152 0.439 18.302 1.00 91.75 169 SER A N 1
ATOM 1285 C CA . SER A 1 169 ? -14.336 0.528 17.098 1.00 91.75 169 SER A CA 1
ATOM 1286 C C . SER A 1 169 ? -13.504 1.800 17.160 1.00 91.75 169 SER A C 1
ATOM 1288 O O . SER A 1 169 ? -14.009 2.861 17.524 1.00 91.75 169 SER A O 1
ATOM 1290 N N . LYS A 1 170 ? -12.221 1.685 16.838 1.00 93.75 170 LYS A N 1
ATOM 1291 C CA . LYS A 1 170 ? -11.257 2.786 16.883 1.00 93.75 170 LYS A CA 1
ATOM 1292 C C . LYS A 1 170 ? -10.559 2.901 15.548 1.00 93.75 170 LYS A C 1
ATOM 1294 O O . LYS A 1 170 ? -10.335 1.889 14.886 1.00 93.75 170 LYS A O 1
ATOM 1299 N N . ARG A 1 171 ? -10.232 4.124 15.153 1.00 93.38 171 ARG A N 1
ATOM 1300 C CA . ARG A 1 171 ? -9.612 4.410 13.867 1.00 93.38 171 ARG A CA 1
ATOM 1301 C C . ARG A 1 171 ? -8.406 5.319 14.051 1.00 93.38 171 ARG A C 1
ATOM 1303 O O . ARG A 1 171 ? -8.491 6.300 14.781 1.00 93.38 171 ARG A O 1
ATOM 1310 N N . LEU A 1 172 ? -7.315 4.983 13.373 1.00 92.19 172 LEU A N 1
ATOM 1311 C CA . LEU A 1 172 ? -6.205 5.893 13.114 1.00 92.19 172 LEU A CA 1
ATOM 1312 C C . LEU A 1 172 ? -6.354 6.405 11.682 1.00 92.19 172 LEU A C 1
ATOM 1314 O O . LEU A 1 172 ? -6.505 5.596 10.761 1.00 92.19 172 LEU A O 1
ATOM 1318 N N . VAL A 1 173 ? -6.362 7.722 11.501 1.00 89.75 173 VAL A N 1
ATOM 1319 C CA . VAL A 1 173 ? -6.429 8.373 10.186 1.00 89.75 173 VAL A CA 1
ATOM 1320 C C . VAL A 1 173 ? -5.132 9.098 9.867 1.00 89.75 173 VAL A C 1
ATOM 1322 O O . VAL A 1 173 ? -4.494 9.647 10.762 1.00 89.75 173 VAL A O 1
ATOM 1325 N N . PHE A 1 174 ? -4.792 9.095 8.581 1.00 87.38 174 PHE A N 1
ATOM 1326 C CA . PHE A 1 174 ? -3.612 9.721 7.998 1.00 87.38 174 PHE A CA 1
ATOM 1327 C C . PHE A 1 174 ? -4.098 10.625 6.857 1.00 87.38 174 PHE A C 1
ATOM 1329 O O . PHE A 1 174 ? -4.817 10.177 5.958 1.00 87.38 174 PHE A O 1
ATOM 1336 N N . ASP A 1 175 ? -3.782 11.908 6.938 1.00 74.31 175 ASP A N 1
ATOM 1337 C CA . ASP A 1 175 ? -4.160 12.969 6.018 1.00 74.31 175 ASP A CA 1
ATOM 1338 C C . ASP A 1 175 ? -3.278 13.059 4.758 1.00 74.31 175 ASP A C 1
ATOM 1340 O O . ASP A 1 175 ? -2.304 12.331 4.564 1.00 74.31 175 ASP A O 1
ATOM 1344 N N . THR A 1 176 ? -3.651 13.975 3.863 1.00 63.12 176 THR A N 1
ATOM 1345 C CA . THR A 1 176 ? -3.003 14.201 2.563 1.00 63.12 176 THR A CA 1
ATOM 1346 C C . THR A 1 176 ? -1.796 15.150 2.598 1.00 63.12 176 THR A C 1
ATOM 1348 O O . THR A 1 176 ? -1.362 15.613 1.542 1.00 63.12 176 THR A O 1
ATOM 1351 N N . SER A 1 177 ? -1.248 15.513 3.762 1.00 63.78 177 SER A N 1
ATOM 1352 C CA . SER A 1 177 ? -0.151 16.498 3.864 1.00 63.78 177 SER A CA 1
ATOM 1353 C C . SER A 1 177 ? 1.168 16.039 3.218 1.00 63.78 177 SER A C 1
ATOM 1355 O O . SER A 1 177 ? 2.092 16.841 3.063 1.00 63.78 177 SER A O 1
ATOM 1357 N N . GLY A 1 178 ? 1.268 14.763 2.819 1.00 55.84 178 GLY A N 1
ATOM 1358 C CA . GLY A 1 178 ? 2.427 14.177 2.135 1.00 55.84 178 GLY A CA 1
ATOM 1359 C C . GLY A 1 178 ? 3.642 13.956 3.042 1.00 55.84 178 GLY A C 1
ATOM 1360 O O . GLY A 1 178 ? 4.699 13.543 2.569 1.00 55.84 178 GLY A O 1
ATOM 1361 N N . VAL A 1 179 ? 3.524 14.254 4.338 1.00 54.69 179 VAL A N 1
ATOM 1362 C CA . VAL A 1 179 ? 4.523 13.918 5.366 1.00 54.69 179 VAL A CA 1
ATOM 1363 C C . VAL A 1 179 ? 4.172 12.583 6.042 1.00 54.69 179 VAL A C 1
ATOM 1365 O O . VAL A 1 179 ? 5.075 11.893 6.497 1.00 54.69 179 VAL A O 1
ATOM 1368 N N . GLN A 1 180 ? 2.893 12.184 6.012 1.00 59.66 180 GLN A N 1
ATOM 1369 C CA . GLN A 1 180 ? 2.309 11.092 6.809 1.00 59.66 180 GLN A CA 1
ATOM 1370 C C . GLN A 1 180 ? 2.412 9.688 6.198 1.00 59.66 180 GLN A C 1
ATOM 1372 O O . GLN A 1 180 ? 2.076 8.692 6.840 1.00 59.66 180 GLN A O 1
ATOM 1377 N N . ASP A 1 181 ? 2.919 9.576 4.972 1.00 66.00 181 ASP A N 1
ATOM 1378 C CA . ASP A 1 181 ? 3.075 8.279 4.315 1.00 66.00 181 ASP A CA 1
ATOM 1379 C C . ASP A 1 181 ? 4.114 7.386 5.023 1.00 66.00 181 ASP A C 1
ATOM 1381 O O . ASP A 1 181 ? 4.050 6.157 4.948 1.00 66.00 181 ASP A O 1
ATOM 1385 N N . TRP A 1 182 ? 5.068 7.984 5.747 1.00 74.56 182 TRP A N 1
ATOM 1386 C CA . TRP A 1 182 ? 6.042 7.234 6.544 1.00 74.56 182 TRP A CA 1
ATOM 1387 C C . TRP A 1 182 ? 5.403 6.593 7.775 1.00 74.56 182 TRP A C 1
ATOM 1389 O O . TRP A 1 182 ? 5.652 5.418 8.037 1.00 74.56 182 TRP A O 1
ATOM 1399 N N . ALA A 1 183 ? 4.528 7.314 8.478 1.00 83.62 183 ALA A N 1
ATOM 1400 C CA . ALA A 1 183 ? 3.768 6.747 9.586 1.00 83.62 183 ALA A CA 1
ATOM 1401 C C . ALA A 1 183 ? 2.893 5.582 9.100 1.00 83.62 183 ALA A C 1
ATOM 1403 O O . ALA A 1 183 ? 2.960 4.477 9.640 1.00 83.62 183 ALA A O 1
ATOM 1404 N N . PHE A 1 184 ? 2.139 5.779 8.011 1.00 85.12 184 PHE A N 1
ATOM 1405 C CA . PHE A 1 184 ? 1.268 4.727 7.488 1.00 85.12 184 PHE A CA 1
ATOM 1406 C C . PHE A 1 184 ? 2.046 3.503 6.982 1.00 85.12 184 PHE A C 1
ATOM 1408 O O . PHE A 1 184 ? 1.652 2.374 7.263 1.00 85.12 184 PHE A O 1
ATOM 1415 N N . THR A 1 185 ? 3.175 3.680 6.292 1.00 85.19 185 THR A N 1
ATOM 1416 C CA . THR A 1 185 ? 3.998 2.535 5.854 1.00 85.19 185 THR A CA 1
ATOM 1417 C C . THR A 1 185 ? 4.607 1.761 7.023 1.00 85.19 185 THR A C 1
ATOM 1419 O O . THR A 1 185 ? 4.685 0.535 6.951 1.00 85.19 185 THR A O 1
ATOM 1422 N N . ASN A 1 186 ? 4.949 2.424 8.132 1.00 86.31 186 ASN A N 1
ATOM 1423 C CA . ASN A 1 186 ? 5.346 1.739 9.365 1.00 86.31 186 ASN A CA 1
ATOM 1424 C C . ASN A 1 186 ? 4.190 0.947 9.986 1.00 86.31 186 ASN A C 1
ATOM 1426 O O . ASN A 1 186 ? 4.390 -0.189 10.419 1.00 86.31 186 ASN A O 1
ATOM 1430 N N . VAL A 1 187 ? 2.965 1.483 9.943 1.00 87.94 187 VAL A N 1
ATOM 1431 C CA . VAL A 1 187 ? 1.765 0.732 10.335 1.00 87.94 187 VAL A CA 1
ATOM 1432 C C . VAL A 1 187 ? 1.571 -0.515 9.474 1.00 87.94 187 VAL A C 1
ATOM 1434 O O . VAL A 1 187 ? 1.250 -1.572 10.014 1.00 87.94 187 VAL A O 1
ATOM 1437 N N . LEU A 1 188 ? 1.775 -0.430 8.154 1.00 86.38 188 LEU A N 1
ATOM 1438 C CA . LEU A 1 188 ? 1.592 -1.582 7.266 1.00 86.38 188 LEU A CA 1
ATOM 1439 C C . LEU A 1 188 ? 2.438 -2.777 7.705 1.00 86.38 188 LEU A C 1
ATOM 1441 O O . LEU A 1 188 ? 1.911 -3.885 7.721 1.00 86.38 188 LEU A O 1
ATOM 1445 N N . TYR A 1 189 ? 3.694 -2.559 8.113 1.00 84.69 189 TYR A N 1
ATOM 1446 C CA . TYR A 1 189 ? 4.562 -3.631 8.613 1.00 84.69 189 TYR A CA 1
ATOM 1447 C C . TYR A 1 189 ? 3.977 -4.340 9.831 1.00 84.69 189 TYR A C 1
ATOM 1449 O O . TYR A 1 189 ? 3.963 -5.570 9.864 1.00 84.69 189 TYR A O 1
ATOM 1457 N N . GLN A 1 190 ? 3.420 -3.575 10.773 1.00 84.62 190 GLN A N 1
ATOM 1458 C CA . GLN A 1 190 ? 2.775 -4.127 11.964 1.00 84.62 190 GLN A CA 1
ATOM 1459 C C . G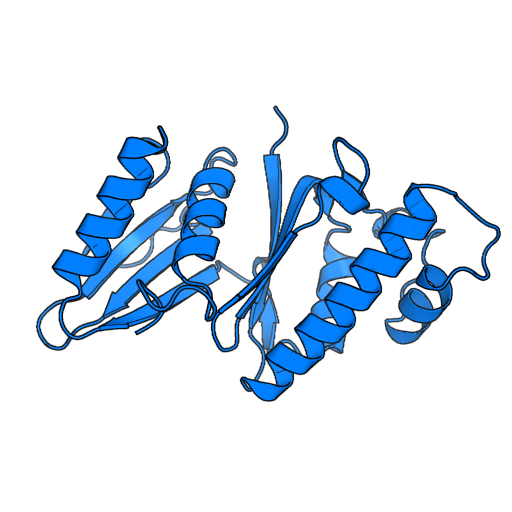LN A 1 190 ? 1.549 -4.977 11.609 1.00 84.62 190 GLN A C 1
ATOM 1461 O O . GLN A 1 190 ? 1.235 -5.935 12.305 1.00 84.62 190 GLN A O 1
ATOM 1466 N N . LEU A 1 191 ? 0.856 -4.638 10.519 1.00 83.25 191 LEU A N 1
ATOM 1467 C CA . LEU A 1 191 ? -0.374 -5.299 10.080 1.00 83.25 191 LEU A CA 1
ATOM 1468 C C . LEU A 1 191 ? -0.160 -6.448 9.086 1.00 83.25 191 LEU A C 1
ATOM 1470 O O . LEU A 1 191 ? -1.141 -7.088 8.702 1.00 83.25 191 LEU A O 1
ATOM 1474 N N . THR A 1 192 ? 1.072 -6.686 8.629 1.00 78.56 192 THR A N 1
ATOM 1475 C CA . THR A 1 192 ? 1.350 -7.760 7.664 1.00 78.56 192 THR A CA 1
ATOM 1476 C C . THR A 1 192 ? 0.980 -9.131 8.221 1.00 78.56 192 THR A C 1
ATOM 1478 O O . THR A 1 192 ? 1.068 -9.381 9.420 1.00 78.56 192 THR A O 1
ATOM 1481 N N . ASP A 1 193 ? 0.624 -10.059 7.329 1.00 66.94 193 ASP A N 1
ATOM 1482 C CA . ASP A 1 193 ? 0.309 -11.445 7.711 1.00 66.94 193 ASP A CA 1
ATOM 1483 C C . ASP A 1 193 ? 1.493 -12.168 8.398 1.00 66.94 193 ASP A C 1
ATOM 1485 O O . ASP A 1 193 ? 1.292 -13.193 9.057 1.00 66.94 193 ASP A O 1
ATOM 1489 N N . ASP A 1 194 ? 2.712 -11.639 8.242 1.00 55.38 194 ASP A N 1
ATOM 1490 C CA . ASP A 1 194 ? 3.949 -12.160 8.826 1.00 55.38 194 ASP A CA 1
ATOM 1491 C C . ASP A 1 194 ? 4.165 -11.713 10.283 1.00 55.38 194 ASP A C 1
ATOM 1493 O O . ASP A 1 194 ? 4.871 -12.406 11.023 1.00 55.38 194 ASP A O 1
ATOM 1497 N N . ASP A 1 195 ? 3.525 -10.618 10.720 1.00 53.56 195 ASP A N 1
ATOM 1498 C CA . ASP A 1 195 ? 3.492 -10.206 12.124 1.00 53.56 195 ASP A CA 1
ATOM 1499 C C . ASP A 1 195 ? 2.101 -10.459 12.746 1.00 53.56 195 ASP A C 1
ATOM 1501 O O . ASP A 1 195 ? 1.181 -9.632 12.688 1.00 53.56 195 ASP A O 1
ATOM 1505 N N . PRO A 1 196 ? 1.904 -11.621 13.401 1.00 50.84 196 PRO A N 1
ATOM 1506 C CA . PRO A 1 196 ? 0.624 -11.969 14.001 1.00 50.84 196 PRO A CA 1
ATOM 1507 C C . PRO A 1 196 ? 0.285 -11.081 15.201 1.00 50.84 196 PRO A C 1
ATOM 1509 O O . PRO A 1 196 ? -0.822 -11.207 15.738 1.00 50.84 196 PRO A O 1
ATOM 1512 N N . ALA A 1 197 ? 1.211 -10.221 15.650 1.00 53.88 197 ALA A N 1
ATOM 1513 C CA . ALA A 1 197 ? 0.957 -9.313 16.745 1.00 53.88 197 ALA A CA 1
ATOM 1514 C C . ALA A 1 197 ? -0.207 -8.385 16.426 1.00 53.88 197 ALA A C 1
ATOM 1516 O O . ALA A 1 197 ? -0.925 -8.112 17.370 1.00 53.88 197 ALA A O 1
ATOM 1517 N N . PHE A 1 198 ? -0.496 -8.000 15.174 1.00 52.12 198 PHE A N 1
ATOM 1518 C CA . PHE A 1 198 ? -1.662 -7.151 14.859 1.00 52.12 198 PHE A CA 1
ATOM 1519 C C . PHE A 1 198 ? -2.610 -7.700 13.781 1.00 52.12 198 PHE A C 1
ATOM 1521 O O . PHE A 1 198 ? -3.725 -7.193 13.659 1.00 52.12 198 PHE A O 1
ATOM 1528 N N . ALA A 1 199 ? -2.241 -8.768 13.066 1.00 50.78 199 ALA A N 1
ATOM 1529 C CA . ALA A 1 199 ? -3.058 -9.370 12.003 1.00 50.78 199 ALA A CA 1
ATOM 1530 C C . ALA A 1 199 ? -4.232 -10.267 12.485 1.00 50.78 199 ALA A C 1
ATOM 1532 O O . ALA A 1 199 ? -4.887 -10.923 11.672 1.00 50.78 199 ALA A O 1
ATOM 1533 N N . ARG A 1 200 ? -4.511 -10.344 13.796 1.00 42.59 200 ARG A N 1
ATOM 1534 C CA . ARG A 1 200 ? -5.581 -11.187 14.376 1.00 42.59 200 ARG A CA 1
ATOM 1535 C C . ARG A 1 200 ? -6.414 -10.490 15.441 1.00 42.59 200 ARG A C 1
ATOM 1537 O O . ARG A 1 200 ? -5.830 -9.725 16.248 1.00 42.59 200 ARG A O 1
#

Radius of gyration: 17.57 Å; Cα contacts (8 Å, |Δi|>4): 360; chains: 1; bounding box: 41×33×48 Å

Solvent-accessible surface area (backbone atoms only — not comparable to full-atom values): 10805 Å² total; per-residue (Å²): 133,80,29,61,46,73,49,38,33,34,27,88,35,50,70,46,24,54,52,39,50,53,53,50,52,51,46,48,52,30,46,20,52,39,70,78,53,77,67,72,91,80,42,66,38,29,57,51,18,56,76,57,74,39,60,44,84,82,36,72,70,51,45,68,39,54,78,64,59,54,70,78,44,59,47,76,50,51,43,75,29,36,39,40,40,34,28,51,24,85,46,62,8,61,66,54,48,49,49,39,44,45,71,60,49,34,77,43,50,36,88,85,64,45,47,70,48,78,43,65,32,89,51,10,63,62,52,49,49,54,54,49,52,53,36,45,76,69,78,30,62,91,36,51,46,82,46,59,52,87,54,78,83,60,95,58,48,40,34,34,46,30,27,41,26,92,89,48,44,25,24,41,38,22,52,69,84,59,71,24,51,61,48,53,54,56,50,48,60,49,41,18,77,86,32,66,88,54,57,85

Secondary structure (DSSP, 8-state):
-PEEEEEEEE-SSHHHHHHHHHHHHHHHHHHHHHHHS---S-SHHHHHHHHTT--TTT-GGG-EEESS-HHHH-EEEEETTEEEEEEEEEEE-HHHHHHHHHHTT-SEEGGGT-EEEEEE-S-HHHHHHHHHHHHHHTT-TTS-EEEETTSPPPTTEEEEEEEE-SS-EEEEEEESSSSTHHHHHHHHHHHSTT-TTT--